Protein AF-A0A401RH09-F1 (afdb_monomer_lite)

Organism: Chiloscyllium punctatum (NCBI:txid137246)

Secondary structure (DSSP, 8-state):
-TT--HHHHHTT----THHHHHHHHHHHHHHHHHHH-TTTGGGTTHHHHHHHGGGGG--TT-GGGHHHHHHHHHHHHHHHHHHHHHHHHHHHHHHHHHHHHHHHTTSGGGGHHHHHHHHHHHTT-----------PPTTGGG--S-TTS--HHHHHHHHHHHHHHHHHS-S-EEETTEEE-HHHHHHHHHHHHH-

pLDDT: mean 89.36, std 11.06, range [49.59, 98.5]

Foldseek 3Di:
DVPDDPVCVVVVPDDDPVVVVVVLVVLVVVLVVLLVDLVSLLVLLVSLQVLQCLVVVDDPVCVVCVVVSLVSSVVRSVVSLLVLLLVLLVLVVVLVVVVVVLVVCVDPVVCVVVVVVVVCVVVVHDDDPPPDDPDDDRPPVVPDDDPVDDDPNNVSVSSSVSSVSSLVVDQWGCNPPDIDGSVVSNVVSNVVVPD

Sequence (195 aa):
MTSLNIKQVENGEEFNFKGFRLDWFRLQKMFSQSIEEPTQLPYLIAFPMVCCHFSNCIHDMCPEEYNVLQKRSLGLCNNFLDEIAKQASSCMINLCYEQHNLSEKLLPKHTAQTISKVVNKKRKKPVSKKAEPNREKPGIESQRKDRAVDTSMDKHHLTLTEYCMAINYVRELVVFEHTVLPTEYLTSQLEVRLT

Radius of gyration: 27.99 Å; chains: 1; bounding box: 55×28×94 Å

Structure (mmCIF, N/CA/C/O backbone):
data_AF-A0A401RH09-F1
#
_entry.id   AF-A0A401RH09-F1
#
loop_
_atom_site.group_PDB
_atom_site.id
_atom_site.type_symbol
_atom_site.label_atom_id
_atom_site.label_alt_id
_atom_site.label_comp_id
_atom_site.label_asym_id
_atom_site.label_entity_id
_atom_site.label_seq_id
_atom_site.pdbx_PDB_ins_code
_atom_site.Cartn_x
_atom_site.Cartn_y
_atom_site.Cartn_z
_atom_site.occupancy
_atom_site.B_iso_or_equiv
_atom_site.auth_seq_id
_atom_site.auth_comp_id
_atom_site.auth_asym_id
_atom_site.auth_atom_id
_atom_site.pdbx_PDB_model_num
ATOM 1 N N . MET A 1 1 ? 11.120 6.420 -30.388 1.00 57.75 1 MET A N 1
ATOM 2 C CA . MET A 1 1 ? 11.908 5.218 -30.730 1.00 57.75 1 MET A CA 1
ATOM 3 C C . MET A 1 1 ? 11.706 4.817 -32.187 1.00 57.75 1 MET A C 1
ATOM 5 O O . MET A 1 1 ? 12.692 4.750 -32.897 1.00 57.75 1 MET A O 1
ATOM 9 N N . THR A 1 2 ? 10.467 4.680 -32.682 1.00 61.31 2 THR A N 1
ATOM 10 C CA . THR A 1 2 ? 10.151 4.357 -34.099 1.00 61.31 2 THR A CA 1
ATOM 11 C C . THR A 1 2 ? 10.670 5.349 -35.152 1.00 61.31 2 THR A C 1
ATOM 13 O O . THR A 1 2 ? 10.610 5.062 -36.341 1.00 61.31 2 THR A O 1
ATOM 16 N N . SER A 1 3 ? 11.163 6.515 -34.736 1.00 70.69 3 SER A N 1
ATOM 17 C CA . SER A 1 3 ? 11.737 7.546 -35.602 1.00 70.69 3 SER A CA 1
ATOM 18 C C . SER A 1 3 ? 13.263 7.470 -35.746 1.00 70.69 3 SER A C 1
ATOM 20 O O . SER A 1 3 ? 13.812 8.244 -36.524 1.00 70.69 3 SER A O 1
ATOM 22 N N . LEU A 1 4 ? 13.947 6.600 -34.990 1.00 75.69 4 LEU A N 1
ATOM 23 C CA . LEU A 1 4 ? 15.405 6.443 -35.050 1.00 75.69 4 LEU A CA 1
ATOM 24 C C . LEU A 1 4 ? 15.800 5.507 -36.196 1.00 75.69 4 LEU A C 1
ATOM 26 O O . LEU A 1 4 ? 15.138 4.496 -36.423 1.00 75.69 4 LEU A O 1
ATOM 30 N N . ASN A 1 5 ? 16.877 5.823 -36.916 1.00 78.62 5 ASN A N 1
ATOM 31 C CA . ASN A 1 5 ? 17.393 4.966 -37.987 1.00 78.62 5 ASN A CA 1
ATOM 32 C C . ASN A 1 5 ? 18.928 5.010 -38.116 1.00 78.62 5 ASN A C 1
ATOM 34 O O . ASN A 1 5 ? 19.576 5.946 -37.654 1.00 78.62 5 ASN A O 1
ATOM 38 N N . ILE A 1 6 ? 19.496 3.999 -38.791 1.00 79.25 6 ILE A N 1
ATOM 39 C CA . ILE A 1 6 ? 20.949 3.811 -38.990 1.00 79.25 6 ILE A CA 1
ATOM 40 C C . ILE A 1 6 ? 21.639 5.035 -39.598 1.00 79.25 6 ILE A C 1
ATOM 42 O O . ILE A 1 6 ? 22.738 5.382 -39.172 1.00 79.25 6 ILE A O 1
ATOM 46 N N . LYS A 1 7 ? 20.987 5.737 -40.532 1.00 83.94 7 LYS A N 1
ATOM 47 C CA . LYS A 1 7 ? 21.611 6.872 -41.225 1.00 83.94 7 LYS A CA 1
ATOM 48 C C . LYS A 1 7 ? 21.958 8.009 -40.269 1.00 83.94 7 LYS A C 1
ATOM 50 O O . LYS A 1 7 ? 22.926 8.716 -40.496 1.00 83.94 7 LYS A O 1
ATOM 55 N N . GLN A 1 8 ? 21.196 8.177 -39.191 1.00 81.81 8 GLN A N 1
ATOM 56 C CA . GLN A 1 8 ? 21.465 9.206 -38.183 1.00 81.81 8 GLN A CA 1
ATOM 57 C C . GLN A 1 8 ? 22.757 8.915 -37.410 1.00 81.81 8 GLN A C 1
ATOM 59 O O . GLN A 1 8 ? 23.519 9.830 -37.111 1.00 81.81 8 GLN A O 1
ATOM 64 N N . VAL A 1 9 ? 23.035 7.633 -37.147 1.00 76.12 9 VAL A N 1
ATOM 65 C CA . VAL A 1 9 ? 24.289 7.188 -36.522 1.00 76.12 9 VAL A CA 1
ATOM 66 C C . VAL A 1 9 ? 25.457 7.386 -37.486 1.00 76.12 9 VAL A C 1
ATOM 68 O O . VAL A 1 9 ? 26.480 7.948 -37.105 1.00 76.12 9 VAL A O 1
ATOM 71 N N . GLU A 1 10 ? 25.289 6.985 -38.748 1.00 81.25 10 GLU A N 1
ATOM 72 C CA . GLU A 1 10 ? 26.302 7.158 -39.801 1.00 81.25 10 GLU A CA 1
ATOM 73 C C . GLU A 1 10 ? 26.635 8.637 -40.055 1.00 81.25 10 GLU A C 1
ATOM 75 O O . GLU A 1 10 ? 27.787 8.980 -40.316 1.00 81.25 10 GLU A O 1
ATOM 80 N N . ASN A 1 11 ? 25.645 9.521 -39.915 1.00 88.25 11 ASN A N 1
ATOM 81 C CA . ASN A 1 11 ? 25.802 10.969 -40.036 1.00 88.25 11 ASN A CA 1
ATOM 82 C C . ASN A 1 11 ? 26.417 11.631 -38.789 1.00 88.25 11 ASN A C 1
ATOM 84 O O . ASN A 1 11 ? 26.643 12.841 -38.799 1.00 88.25 11 ASN A O 1
ATOM 88 N N . GLY A 1 12 ? 26.677 10.874 -37.718 1.00 80.75 12 GLY A N 1
ATOM 89 C CA . GLY A 1 12 ? 27.214 11.405 -36.466 1.00 80.75 12 GLY A CA 1
ATOM 90 C C . GLY A 1 12 ? 26.250 12.336 -35.726 1.00 80.75 12 GLY A C 1
ATOM 91 O O . GLY A 1 12 ? 26.701 13.254 -35.041 1.00 80.75 12 GLY A O 1
ATOM 92 N N . GLU A 1 13 ? 24.934 12.144 -35.875 1.00 85.19 13 GLU A N 1
ATOM 93 C CA . GLU A 1 13 ? 23.937 12.942 -35.156 1.00 85.19 13 GLU A CA 1
ATOM 94 C C . GLU A 1 13 ? 24.038 12.704 -33.641 1.00 85.19 13 GLU A C 1
ATOM 96 O O . GLU A 1 13 ? 24.098 11.571 -33.161 1.00 85.19 13 GLU A O 1
ATOM 101 N N . GLU A 1 14 ? 24.037 13.787 -32.860 1.00 75.94 14 GLU A N 1
ATOM 102 C CA . GLU A 1 14 ? 24.071 13.699 -31.402 1.00 75.94 14 GLU A CA 1
ATOM 103 C C . GLU A 1 14 ? 22.658 13.420 -30.862 1.00 75.94 14 GLU A C 1
ATOM 105 O O . GLU A 1 14 ? 21.773 14.280 -30.876 1.00 75.94 14 GLU A O 1
ATOM 110 N N . PHE A 1 15 ? 22.422 12.201 -30.373 1.00 74.56 15 PHE A N 1
ATOM 111 C CA . PHE A 1 15 ? 21.122 11.824 -29.824 1.00 74.56 15 PHE A CA 1
ATOM 112 C C . PHE A 1 15 ? 20.921 12.384 -28.410 1.00 74.56 15 PHE A C 1
ATOM 114 O O . PHE A 1 15 ? 21.695 12.118 -27.489 1.00 74.56 15 PHE A O 1
ATOM 121 N N . ASN A 1 16 ? 19.828 13.123 -28.200 1.00 68.25 16 ASN A N 1
ATOM 122 C CA . ASN A 1 16 ? 19.496 13.696 -26.897 1.00 68.25 16 ASN A CA 1
ATOM 123 C C . ASN A 1 16 ? 18.267 13.027 -26.265 1.00 68.25 16 ASN A C 1
ATOM 125 O O . ASN A 1 16 ? 17.128 13.450 -26.456 1.00 68.25 16 ASN A O 1
ATOM 129 N N . PHE A 1 17 ? 18.515 12.036 -25.411 1.00 69.31 17 PHE A N 1
ATOM 130 C CA . PHE A 1 17 ? 17.480 11.330 -24.648 1.00 69.31 17 PHE A CA 1
ATOM 131 C C . PHE A 1 17 ? 17.198 11.941 -23.263 1.00 69.31 17 PHE A C 1
ATOM 133 O O . PHE A 1 17 ? 16.586 11.305 -22.403 1.00 69.31 17 PHE A O 1
ATOM 140 N N . LYS A 1 18 ? 17.611 13.192 -22.996 1.00 66.19 18 LYS A N 1
ATOM 141 C CA . LYS A 1 18 ? 17.310 13.863 -21.713 1.00 66.19 18 LYS A CA 1
ATOM 142 C C . LYS A 1 18 ? 15.802 14.004 -21.467 1.00 66.19 18 LYS A C 1
ATOM 144 O O . LYS A 1 18 ? 15.392 13.991 -20.309 1.00 66.19 18 LYS A O 1
ATOM 149 N N . GLY A 1 19 ? 14.992 14.088 -22.529 1.00 63.59 19 GLY A N 1
ATOM 150 C CA . GLY A 1 19 ? 13.526 14.100 -22.444 1.00 63.59 19 GLY A CA 1
ATOM 151 C C . GLY A 1 19 ? 12.970 12.857 -21.749 1.00 63.59 19 GLY A C 1
ATOM 152 O O . GLY A 1 19 ? 12.181 12.993 -20.820 1.00 63.59 19 GLY A O 1
ATOM 153 N N . PHE A 1 20 ? 13.506 11.678 -22.085 1.00 64.69 20 PHE A N 1
ATOM 154 C CA . PHE A 1 20 ? 13.183 10.423 -21.405 1.00 64.69 20 PHE A CA 1
ATOM 155 C C . PHE A 1 20 ? 13.453 10.551 -19.902 1.00 64.69 20 PHE A C 1
ATOM 157 O O . PHE A 1 20 ? 12.556 10.368 -19.099 1.0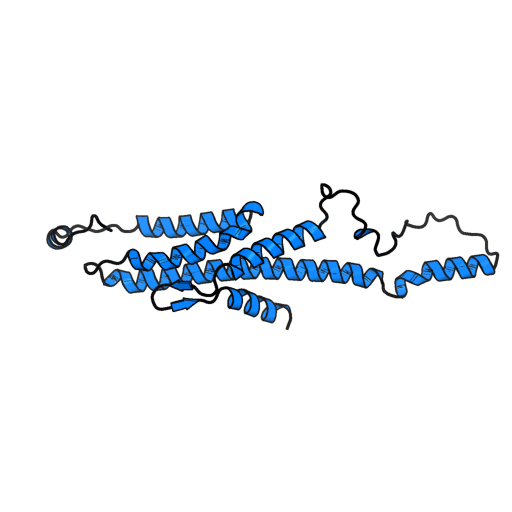0 64.69 20 PHE A O 1
ATOM 164 N N . ARG A 1 21 ? 14.627 11.031 -19.473 1.00 65.00 21 ARG A N 1
ATOM 165 C CA . ARG A 1 21 ? 14.913 11.214 -18.030 1.00 65.00 21 ARG A CA 1
ATOM 166 C C . ARG A 1 21 ? 13.895 12.111 -17.310 1.00 65.00 21 ARG A C 1
ATOM 168 O O . ARG A 1 21 ? 13.620 11.879 -16.134 1.00 65.00 21 ARG A O 1
ATOM 175 N N . LEU A 1 22 ? 13.340 13.113 -17.994 1.00 75.69 22 LEU A N 1
ATOM 176 C CA . LEU A 1 22 ? 12.315 13.998 -17.440 1.00 75.69 22 LEU A CA 1
ATOM 177 C C . LEU A 1 22 ? 10.982 13.267 -17.216 1.00 75.69 22 LEU A C 1
ATOM 179 O O . LEU A 1 22 ? 10.294 13.541 -16.233 1.00 75.69 22 LEU A O 1
ATOM 183 N N . ASP A 1 23 ? 10.643 12.307 -18.073 1.00 78.88 23 ASP A N 1
ATOM 184 C CA . ASP A 1 23 ? 9.409 11.527 -17.962 1.00 78.88 23 ASP A CA 1
ATOM 185 C C . ASP A 1 23 ? 9.412 10.601 -16.737 1.00 78.88 23 ASP A C 1
ATOM 187 O O . ASP A 1 23 ? 8.37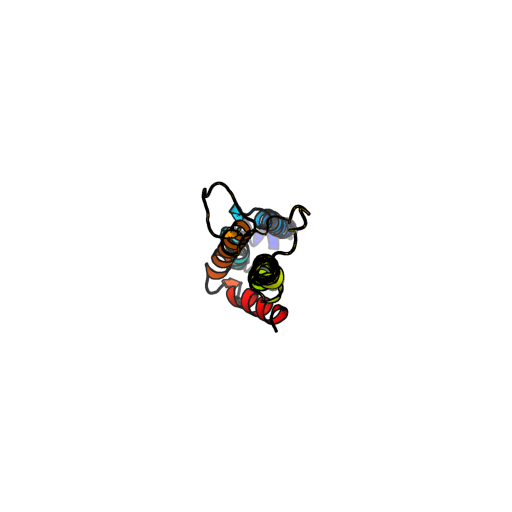3 10.405 -16.112 1.00 78.88 23 ASP A O 1
ATOM 191 N N . TRP A 1 24 ? 10.583 10.141 -16.285 1.00 85.06 24 TRP A N 1
ATOM 192 C CA . TRP A 1 24 ? 10.705 9.354 -15.054 1.00 85.06 24 TRP A CA 1
ATOM 193 C C . TRP A 1 24 ? 10.370 10.212 -13.838 1.00 85.06 24 TRP A C 1
ATOM 195 O O . TRP A 1 24 ? 9.639 9.780 -12.951 1.00 85.06 24 TRP A O 1
ATOM 205 N N . PHE A 1 25 ? 10.880 11.446 -13.805 1.00 86.88 25 PHE A N 1
ATOM 206 C CA . PHE A 1 25 ? 10.546 12.395 -12.745 1.00 86.88 25 PHE A CA 1
ATOM 207 C C . PHE A 1 25 ? 9.064 12.770 -12.769 1.00 86.88 25 PHE A C 1
ATOM 209 O O . PHE A 1 25 ? 8.451 12.897 -11.710 1.00 86.88 25 PHE A O 1
ATOM 216 N N . ARG A 1 26 ? 8.469 12.914 -13.959 1.00 90.31 26 ARG A N 1
ATOM 217 C CA . ARG A 1 26 ? 7.026 13.144 -14.106 1.00 90.31 26 ARG A CA 1
ATOM 218 C C . ARG A 1 26 ? 6.217 11.969 -13.567 1.00 90.31 26 ARG A C 1
ATOM 220 O O . ARG A 1 26 ? 5.293 12.209 -12.799 1.00 90.31 26 ARG A O 1
ATOM 227 N N . LEU A 1 27 ? 6.597 10.733 -13.892 1.00 92.69 27 LEU A N 1
ATOM 228 C CA . LEU A 1 27 ? 5.934 9.529 -13.388 1.00 92.69 27 LEU A CA 1
ATOM 229 C C . LEU A 1 27 ? 5.994 9.457 -11.857 1.00 92.69 27 LEU A C 1
ATOM 231 O O . LEU A 1 27 ? 4.973 9.242 -11.213 1.00 92.69 27 LEU A O 1
ATOM 235 N N . GLN A 1 28 ? 7.168 9.716 -11.271 1.00 94.25 28 GLN A N 1
ATOM 236 C CA . GLN A 1 28 ? 7.326 9.783 -9.815 1.00 94.25 28 GLN A CA 1
ATOM 237 C C . GLN A 1 28 ? 6.453 10.874 -9.191 1.00 94.25 28 GLN A C 1
ATOM 239 O O . GLN A 1 28 ? 5.793 10.630 -8.188 1.00 94.25 28 GLN A O 1
ATOM 244 N N . LYS A 1 29 ? 6.405 12.062 -9.801 1.00 95.00 29 LYS A N 1
ATOM 245 C CA . LYS A 1 29 ? 5.565 13.164 -9.323 1.00 95.00 29 LYS A CA 1
ATOM 246 C C . LYS A 1 29 ? 4.075 12.821 -9.390 1.00 95.00 29 LYS A C 1
ATOM 248 O O . LYS A 1 29 ? 3.352 13.131 -8.451 1.00 95.00 29 LYS A O 1
ATOM 253 N N . MET A 1 30 ? 3.625 12.196 -10.477 1.00 96.44 30 MET A N 1
ATOM 254 C CA . MET A 1 30 ? 2.238 11.749 -10.617 1.00 96.44 30 MET A CA 1
ATOM 255 C C . MET A 1 30 ? 1.888 10.719 -9.543 1.00 96.44 30 MET A C 1
ATOM 257 O O . MET A 1 30 ? 0.852 10.853 -8.908 1.00 96.44 30 MET A O 1
ATOM 261 N N . PHE A 1 31 ? 2.781 9.765 -9.271 1.00 97.94 31 PHE A N 1
ATOM 262 C CA . PHE A 1 31 ? 2.601 8.809 -8.181 1.00 97.94 31 PHE A CA 1
ATOM 263 C C . PHE A 1 31 ? 2.469 9.508 -6.822 1.00 97.94 31 PHE A C 1
ATOM 265 O O . PHE A 1 31 ? 1.528 9.231 -6.084 1.00 97.94 31 PHE A O 1
ATOM 272 N N . SER A 1 32 ? 3.363 10.457 -6.514 1.00 96.56 32 SER A N 1
ATOM 273 C CA . SER A 1 32 ? 3.302 11.227 -5.264 1.00 96.56 32 SER A CA 1
ATOM 274 C C . SER A 1 32 ? 1.994 12.005 -5.105 1.00 96.56 32 SER A C 1
ATOM 276 O O . SER A 1 32 ? 1.510 12.143 -3.994 1.00 96.56 32 SER A O 1
ATOM 278 N N . GLN A 1 33 ? 1.398 12.488 -6.196 1.00 96.12 33 GLN A N 1
ATOM 279 C CA . GLN A 1 33 ? 0.088 13.142 -6.146 1.00 96.12 33 GLN A CA 1
ATOM 280 C C . GLN A 1 33 ? -1.051 12.128 -5.980 1.00 96.12 33 GLN A C 1
ATOM 282 O O . GLN A 1 33 ? -1.990 12.372 -5.231 1.00 96.12 33 GLN A O 1
ATOM 287 N N . SER A 1 34 ? -0.973 10.982 -6.661 1.00 97.12 34 SER A N 1
ATOM 288 C CA . SER A 1 34 ? -1.993 9.935 -6.582 1.00 97.12 34 SER A CA 1
ATOM 289 C C . SER A 1 34 ? -2.056 9.271 -5.209 1.00 97.12 34 SER A C 1
ATOM 291 O O . SER A 1 34 ? -3.141 8.922 -4.765 1.00 97.12 34 SER A O 1
ATOM 293 N N . ILE A 1 35 ? -0.927 9.096 -4.518 1.00 96.19 35 ILE A N 1
ATOM 294 C CA . ILE A 1 35 ? -0.916 8.442 -3.200 1.00 96.19 35 ILE A CA 1
ATOM 295 C C . ILE A 1 35 ? -1.506 9.321 -2.084 1.00 96.19 35 ILE A C 1
ATOM 297 O O . ILE A 1 35 ? -1.928 8.811 -1.050 1.00 96.19 35 ILE A O 1
ATOM 301 N N . GLU A 1 36 ? -1.577 10.636 -2.295 1.00 93.06 36 GLU A N 1
ATOM 302 C CA . GLU A 1 36 ? -2.218 11.579 -1.370 1.00 93.06 36 GLU A CA 1
ATOM 303 C C . GLU A 1 36 ? -3.749 11.623 -1.532 1.00 93.06 36 GLU A C 1
ATOM 305 O O . GLU A 1 36 ? -4.450 12.090 -0.634 1.00 93.06 36 GLU A O 1
ATOM 310 N N . GLU A 1 37 ? -4.281 11.123 -2.651 1.00 93.75 37 GLU A N 1
ATOM 311 C CA . GLU A 1 37 ? -5.695 11.218 -3.012 1.00 93.75 37 GLU A CA 1
ATOM 312 C C . GLU A 1 37 ? -6.412 9.862 -2.820 1.00 93.75 37 GLU A C 1
ATOM 314 O O . GLU A 1 37 ? -6.172 8.926 -3.589 1.00 93.75 37 GLU A O 1
ATOM 319 N N . PRO A 1 38 ? -7.347 9.732 -1.851 1.00 90.31 38 PRO A N 1
ATOM 320 C CA . PRO A 1 38 ? -8.026 8.469 -1.542 1.00 90.31 38 PRO A CA 1
ATOM 321 C C . PRO A 1 38 ? -8.690 7.793 -2.747 1.00 90.31 38 PRO A C 1
ATOM 323 O O . PRO A 1 38 ? -8.666 6.572 -2.868 1.00 90.31 38 PRO A O 1
ATOM 326 N N . THR A 1 39 ? -9.252 8.581 -3.667 1.00 92.00 39 THR A N 1
ATOM 327 C CA . THR A 1 39 ? -9.930 8.060 -4.866 1.00 92.00 39 THR A CA 1
ATOM 328 C C . THR A 1 39 ? -8.976 7.456 -5.900 1.00 92.0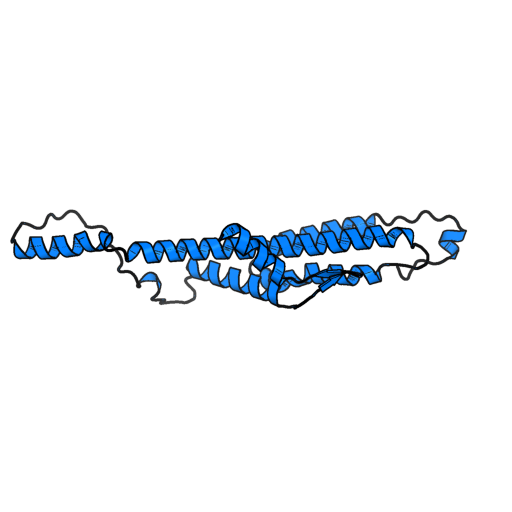0 39 THR A C 1
ATOM 330 O O . THR A 1 39 ? -9.417 6.726 -6.788 1.00 92.00 39 THR A O 1
ATOM 333 N N . GLN A 1 40 ? -7.677 7.752 -5.803 1.00 96.38 40 GLN A N 1
ATOM 334 C CA . GLN A 1 40 ? -6.645 7.265 -6.719 1.00 96.38 40 GLN A CA 1
ATOM 335 C C . GLN A 1 40 ? -5.900 6.035 -6.187 1.00 96.38 40 GLN A C 1
ATOM 337 O O . GLN A 1 40 ? -5.273 5.322 -6.971 1.00 96.38 40 GLN A O 1
ATOM 342 N N . LEU A 1 41 ? -5.999 5.753 -4.883 1.00 97.44 41 LEU A N 1
ATOM 343 C CA . LEU A 1 41 ? -5.318 4.640 -4.219 1.00 97.44 41 LEU A CA 1
ATOM 344 C C . LEU A 1 41 ? -5.473 3.271 -4.907 1.00 97.44 41 LEU A C 1
ATOM 346 O O . LEU A 1 41 ? -4.443 2.619 -5.103 1.00 97.44 41 LEU A O 1
ATOM 350 N N . PRO A 1 42 ? -6.671 2.827 -5.348 1.00 96.38 42 PRO A N 1
ATOM 351 C CA . PRO A 1 42 ? -6.793 1.513 -5.988 1.00 96.38 42 PRO A CA 1
ATOM 352 C C . PRO A 1 42 ? -6.046 1.414 -7.328 1.00 96.38 42 PRO A C 1
ATOM 354 O O . PRO A 1 42 ? -5.738 0.314 -7.785 1.00 96.38 42 PRO A O 1
ATOM 357 N N . TYR A 1 43 ? -5.706 2.546 -7.953 1.00 97.38 43 TYR A N 1
ATOM 358 C CA . TYR A 1 43 ? -5.013 2.598 -9.242 1.00 97.38 43 TYR A CA 1
ATOM 359 C C . TYR A 1 43 ? -3.491 2.721 -9.115 1.00 97.38 43 TYR A C 1
ATOM 361 O O . TYR A 1 43 ? -2.794 2.721 -10.131 1.00 97.38 43 TYR A O 1
ATOM 369 N N . LEU A 1 44 ? -2.939 2.789 -7.898 1.00 98.25 44 LEU A N 1
ATOM 370 C CA . LEU A 1 44 ? -1.497 2.981 -7.690 1.00 98.25 44 LEU A CA 1
ATOM 371 C C . LEU A 1 44 ? -0.635 1.871 -8.304 1.00 98.25 44 LEU A C 1
ATOM 373 O O . LEU A 1 44 ? 0.509 2.119 -8.682 1.00 98.25 44 LEU A O 1
ATOM 377 N N . ILE A 1 45 ? -1.184 0.667 -8.475 1.00 98.12 45 ILE A N 1
ATOM 378 C CA . ILE A 1 45 ? -0.487 -0.450 -9.125 1.00 98.12 45 ILE A CA 1
ATOM 379 C C . ILE A 1 45 ? -0.139 -0.178 -10.596 1.00 98.12 45 ILE A C 1
ATOM 381 O O . ILE A 1 45 ? 0.808 -0.760 -11.127 1.00 98.12 45 ILE A O 1
ATOM 385 N N . ALA A 1 46 ? -0.835 0.761 -11.245 1.00 98.12 46 ALA A N 1
ATOM 386 C CA . ALA A 1 46 ? -0.541 1.160 -12.615 1.00 98.12 46 ALA A CA 1
ATOM 387 C C . ALA A 1 46 ? 0.884 1.727 -12.762 1.00 98.12 46 ALA A C 1
ATOM 389 O O . ALA A 1 46 ? 1.517 1.530 -13.798 1.00 98.12 46 ALA A O 1
ATOM 390 N N . PHE A 1 47 ? 1.433 2.380 -11.731 1.00 98.12 47 PHE A N 1
ATOM 391 C CA . PHE A 1 47 ? 2.778 2.966 -11.781 1.00 98.12 47 PHE A CA 1
ATOM 392 C C . PHE A 1 47 ? 3.892 1.896 -11.864 1.00 98.12 47 PHE A C 1
ATOM 394 O O . PHE A 1 47 ? 4.715 1.971 -12.784 1.00 98.12 47 PHE A O 1
ATOM 401 N N . PRO A 1 48 ? 3.917 0.860 -10.995 1.00 98.00 48 PRO A N 1
ATOM 402 C CA . PRO A 1 48 ? 4.754 -0.326 -11.189 1.00 98.00 48 PRO A CA 1
ATOM 403 C C . PRO A 1 48 ? 4.533 -1.033 -12.536 1.00 98.00 48 PRO A C 1
ATOM 405 O O . PRO A 1 48 ? 5.501 -1.433 -13.183 1.00 98.00 48 PRO A O 1
ATOM 408 N N . MET A 1 49 ? 3.285 -1.146 -13.007 1.00 97.69 49 MET A N 1
ATOM 409 C CA . MET A 1 49 ? 2.988 -1.780 -14.301 1.00 97.69 49 MET A CA 1
ATOM 410 C C . MET A 1 49 ? 3.611 -1.022 -15.479 1.00 97.69 49 MET A C 1
ATOM 412 O O . MET A 1 49 ? 4.169 -1.643 -16.380 1.00 97.69 49 MET A O 1
ATOM 416 N N . VAL A 1 50 ? 3.609 0.315 -15.453 1.00 96.12 50 VAL A N 1
ATOM 417 C CA . VAL A 1 50 ? 4.264 1.134 -16.488 1.00 96.12 50 VAL A CA 1
ATOM 418 C C . VAL A 1 50 ? 5.761 0.822 -16.594 1.00 96.12 50 VAL A C 1
ATOM 420 O O . VAL A 1 50 ? 6.299 0.795 -17.701 1.00 96.12 50 VAL A O 1
ATOM 423 N N . CYS A 1 51 ? 6.428 0.498 -15.482 1.00 96.12 51 CYS A N 1
ATOM 424 C CA . CYS A 1 51 ? 7.845 0.123 -15.490 1.00 96.12 51 CYS A CA 1
ATOM 425 C C . CYS A 1 51 ? 8.113 -1.177 -16.271 1.00 96.12 51 CYS A C 1
ATOM 427 O O . CYS A 1 51 ? 9.208 -1.341 -16.808 1.00 96.12 51 CYS A O 1
ATOM 429 N N . CYS A 1 52 ? 7.123 -2.069 -16.402 1.00 96.12 52 CYS A N 1
ATOM 430 C CA . CYS A 1 52 ? 7.232 -3.293 -17.205 1.00 96.12 52 CYS A CA 1
ATOM 431 C C . CYS A 1 52 ? 7.315 -2.997 -18.711 1.00 96.12 52 CYS A C 1
ATOM 433 O O . CYS A 1 52 ? 7.854 -3.792 -19.472 1.00 96.12 52 CYS A O 1
ATOM 435 N N . HIS A 1 53 ? 6.819 -1.838 -19.155 1.00 94.19 53 HIS A N 1
ATOM 436 C CA . HIS A 1 53 ? 6.820 -1.455 -20.567 1.00 94.19 53 HIS A CA 1
ATOM 437 C C . HIS A 1 53 ? 8.112 -0.768 -21.023 1.00 94.19 53 HIS A C 1
ATOM 439 O O . HIS A 1 53 ? 8.292 -0.550 -22.221 1.00 94.19 53 HIS A O 1
ATOM 445 N N . PHE A 1 54 ? 9.024 -0.423 -20.111 1.00 91.56 54 PHE A N 1
ATOM 446 C CA . PHE A 1 54 ? 10.254 0.293 -20.473 1.00 91.56 54 PHE A CA 1
ATOM 447 C C . PHE A 1 54 ? 11.235 -0.576 -21.271 1.00 91.56 54 PHE A C 1
ATOM 449 O O . PHE A 1 54 ? 12.065 -0.035 -21.998 1.00 91.56 54 PHE A O 1
ATOM 456 N N . SER A 1 55 ? 11.091 -1.903 -21.229 1.00 90.00 55 SER A N 1
ATOM 457 C CA . SER A 1 55 ? 11.805 -2.823 -22.122 1.00 90.00 55 SER A CA 1
ATOM 458 C C . SER A 1 55 ? 11.452 -2.610 -23.595 1.00 90.00 55 SER A C 1
ATOM 460 O O . SER A 1 55 ? 12.299 -2.810 -24.452 1.00 90.00 55 SER A O 1
ATOM 462 N N . ASN A 1 56 ? 10.255 -2.105 -23.909 1.00 89.12 56 ASN A N 1
ATOM 463 C CA . ASN A 1 56 ? 9.849 -1.799 -25.288 1.00 89.12 56 ASN A CA 1
ATOM 464 C C . ASN A 1 56 ? 10.513 -0.527 -25.840 1.00 89.12 56 ASN A C 1
ATOM 466 O O . ASN A 1 56 ? 10.305 -0.163 -26.996 1.00 89.12 56 ASN A O 1
ATOM 470 N N . CYS A 1 57 ? 11.263 0.187 -25.001 1.00 84.88 57 CYS A N 1
ATOM 471 C CA . CYS A 1 57 ? 11.965 1.410 -25.359 1.00 84.88 57 CYS A CA 1
ATOM 472 C C . CYS A 1 57 ? 13.450 1.166 -25.651 1.00 84.88 57 CYS A C 1
ATOM 474 O O . CYS A 1 57 ? 14.201 2.131 -25.633 1.00 84.88 57 CYS A O 1
ATOM 476 N N . ILE A 1 58 ? 13.867 -0.077 -25.903 1.00 84.88 58 ILE A N 1
ATOM 477 C CA . ILE A 1 58 ? 15.226 -0.408 -26.351 1.00 84.88 58 ILE A CA 1
ATOM 478 C C . ILE A 1 58 ? 15.289 -0.480 -27.880 1.00 84.88 58 ILE A C 1
ATOM 480 O O . ILE A 1 58 ? 14.291 -0.793 -28.535 1.00 84.88 58 ILE A O 1
ATOM 484 N N . HIS A 1 59 ? 16.461 -0.211 -28.453 1.00 84.88 59 HIS A N 1
ATOM 485 C CA . HIS A 1 59 ? 16.725 -0.426 -29.877 1.00 84.88 59 HIS A CA 1
ATOM 486 C C . HIS A 1 59 ? 18.076 -1.108 -30.099 1.00 84.88 59 HIS A C 1
ATOM 488 O O . HIS A 1 59 ? 19.064 -0.746 -29.465 1.00 84.88 59 HIS A O 1
ATOM 494 N N . ASP A 1 60 ? 18.156 -2.010 -31.081 1.00 84.75 60 ASP A N 1
ATOM 495 C CA . ASP A 1 60 ? 19.386 -2.752 -31.417 1.00 84.75 60 ASP A CA 1
ATOM 496 C C . ASP A 1 60 ? 20.566 -1.842 -31.810 1.00 84.75 60 ASP A C 1
ATOM 498 O O . ASP A 1 60 ? 21.726 -2.230 -31.716 1.00 84.75 60 ASP A O 1
ATOM 502 N N . MET A 1 61 ? 20.269 -0.609 -32.228 1.00 83.69 61 MET A N 1
ATOM 503 C CA . MET A 1 61 ? 21.265 0.416 -32.588 1.00 83.69 61 MET A CA 1
ATOM 504 C C . MET A 1 61 ? 21.837 1.184 -31.393 1.00 83.69 61 MET A C 1
ATOM 506 O O . MET A 1 61 ? 22.761 1.971 -31.577 1.00 83.69 61 MET A O 1
ATOM 510 N N . CYS A 1 62 ? 21.268 1.017 -30.200 1.00 82.19 62 CYS A N 1
ATOM 511 C CA . CYS A 1 62 ? 21.698 1.709 -28.985 1.00 82.19 62 CYS A CA 1
ATOM 512 C C . CYS A 1 62 ? 21.811 0.727 -27.804 1.00 82.19 62 CYS A C 1
ATOM 514 O O . CYS A 1 62 ? 21.199 0.948 -26.760 1.00 82.19 62 CYS A O 1
ATOM 516 N N . PRO A 1 63 ? 22.572 -0.378 -27.926 1.00 86.56 63 PRO A N 1
ATOM 517 C CA . PRO A 1 63 ? 22.652 -1.404 -26.883 1.00 86.56 63 PRO A CA 1
ATOM 518 C C . PRO A 1 63 ? 23.199 -0.877 -25.544 1.00 86.56 63 PRO A C 1
ATOM 520 O O . PRO A 1 63 ? 22.951 -1.462 -24.488 1.00 86.56 63 PRO A O 1
ATOM 523 N N . GLU A 1 64 ? 23.916 0.248 -25.556 1.00 86.31 64 GLU A N 1
ATOM 524 C CA . GLU A 1 64 ? 24.488 0.892 -24.374 1.00 86.31 64 GLU A CA 1
ATOM 525 C C . GLU A 1 64 ? 23.414 1.373 -23.382 1.00 86.31 64 GLU A C 1
ATOM 527 O O . GLU A 1 64 ? 23.690 1.514 -22.186 1.00 86.31 64 GLU A O 1
ATOM 532 N N . GLU A 1 65 ? 22.181 1.609 -23.843 1.00 85.56 65 GLU A N 1
ATOM 533 C CA . GLU A 1 65 ? 21.091 2.117 -23.005 1.00 85.56 65 GLU A CA 1
ATOM 534 C C . GLU A 1 65 ? 20.421 1.032 -22.149 1.00 85.56 65 GLU A C 1
ATOM 536 O O . GLU A 1 65 ? 19.834 1.349 -21.108 1.00 85.56 65 GLU A O 1
ATOM 541 N N . TYR A 1 66 ? 20.555 -0.242 -22.538 1.00 89.44 66 TYR A N 1
ATOM 542 C CA . TYR A 1 66 ? 19.837 -1.369 -21.937 1.00 89.44 66 TYR A CA 1
ATOM 543 C C . TYR A 1 66 ? 20.024 -1.432 -20.417 1.00 89.44 66 TYR A C 1
ATOM 545 O O . TYR A 1 66 ? 19.058 -1.384 -19.654 1.00 89.44 66 TYR A O 1
ATOM 553 N N . ASN A 1 67 ? 21.280 -1.458 -19.959 1.00 90.12 67 ASN A N 1
ATOM 554 C CA . ASN A 1 67 ? 21.607 -1.576 -18.534 1.00 90.12 67 ASN A CA 1
ATOM 555 C C . ASN A 1 67 ? 21.083 -0.384 -17.718 1.00 90.12 67 ASN A C 1
ATOM 557 O O . ASN A 1 67 ? 20.677 -0.529 -16.562 1.00 90.12 67 ASN A O 1
ATOM 561 N N . VAL A 1 68 ? 21.085 0.810 -18.319 1.00 89.56 68 VAL A N 1
ATOM 562 C CA . VAL A 1 68 ? 20.606 2.034 -17.671 1.00 89.56 68 VAL A CA 1
ATOM 563 C C . VAL A 1 68 ? 19.086 1.991 -17.527 1.00 89.56 68 VAL A C 1
ATOM 565 O O . VAL A 1 68 ? 18.572 2.264 -16.438 1.00 89.56 68 VAL A O 1
ATOM 568 N N . LEU A 1 69 ? 18.372 1.616 -18.593 1.00 89.88 69 LEU A N 1
ATOM 569 C CA . LEU A 1 69 ? 16.917 1.484 -18.583 1.00 89.88 69 LEU A CA 1
ATOM 570 C C . LEU A 1 69 ? 16.467 0.381 -17.630 1.00 89.88 69 LEU A C 1
ATOM 572 O O . LEU A 1 69 ? 15.612 0.648 -16.788 1.00 89.88 69 LEU A O 1
ATOM 576 N N . GLN A 1 70 ? 17.076 -0.804 -17.677 1.00 93.94 70 GLN A N 1
ATOM 577 C CA . GLN A 1 70 ? 16.748 -1.911 -16.780 1.00 93.94 70 GLN A CA 1
ATOM 578 C C . GLN A 1 70 ? 16.881 -1.493 -15.311 1.00 93.94 70 GLN A C 1
ATOM 580 O O . GLN A 1 70 ? 15.907 -1.542 -14.555 1.00 93.94 70 GLN A O 1
ATOM 585 N N . LYS A 1 71 ? 18.061 -0.997 -14.911 1.00 93.81 71 LYS A N 1
ATOM 586 C CA . LYS A 1 71 ? 18.330 -0.588 -13.524 1.00 93.81 71 LYS A CA 1
ATOM 587 C C . LYS A 1 71 ? 17.362 0.494 -13.053 1.00 93.81 71 LYS A C 1
ATOM 589 O O . LYS A 1 71 ? 16.899 0.466 -11.912 1.00 93.81 71 LYS A O 1
ATOM 594 N N . ARG A 1 72 ? 17.059 1.470 -13.913 1.00 92.25 72 ARG A N 1
ATOM 595 C CA . ARG A 1 72 ? 16.168 2.577 -13.560 1.00 92.25 72 ARG A CA 1
ATOM 596 C C . ARG A 1 72 ? 14.706 2.132 -13.473 1.00 92.25 72 ARG A C 1
ATOM 598 O O . ARG A 1 72 ? 14.022 2.576 -12.556 1.00 92.25 72 ARG A O 1
ATOM 605 N N . SER A 1 73 ? 14.247 1.275 -14.383 1.00 94.56 73 SER A N 1
ATOM 606 C CA . SER A 1 73 ? 12.882 0.725 -14.393 1.00 94.56 73 SER A CA 1
ATOM 607 C C . SER A 1 73 ? 12.629 -0.119 -13.153 1.00 94.56 73 SER A C 1
ATOM 609 O O . SER A 1 73 ? 11.640 0.093 -12.456 1.00 94.56 73 SER A O 1
ATOM 611 N N . LEU A 1 74 ? 13.571 -1.009 -12.826 1.00 97.00 74 LEU A N 1
ATOM 612 C CA . LEU A 1 74 ? 13.498 -1.833 -11.626 1.00 97.00 74 LEU A CA 1
ATOM 613 C C . LEU A 1 74 ? 13.518 -0.969 -10.360 1.00 97.00 74 LEU A C 1
ATOM 615 O O . LEU A 1 74 ? 12.688 -1.149 -9.476 1.00 97.00 74 LEU A O 1
ATOM 619 N N . GLY A 1 75 ? 14.413 0.021 -10.299 1.00 96.75 75 GLY A N 1
ATOM 620 C CA . GLY A 1 75 ? 14.478 0.949 -9.171 1.00 96.75 75 GLY A CA 1
ATOM 621 C C . GLY A 1 75 ? 13.184 1.742 -8.965 1.00 96.75 75 GLY A C 1
ATOM 622 O O . GLY A 1 75 ? 12.760 1.921 -7.829 1.00 96.75 75 GLY A O 1
ATOM 623 N N . LEU A 1 76 ? 12.532 2.196 -10.040 1.00 96.75 76 LEU A N 1
ATOM 624 C CA . LEU A 1 76 ? 11.226 2.852 -9.937 1.00 96.75 76 LEU A CA 1
ATOM 625 C C . LEU A 1 76 ? 10.133 1.894 -9.463 1.00 96.75 76 LEU A C 1
ATOM 627 O O . LEU A 1 76 ? 9.412 2.242 -8.533 1.00 96.75 76 LEU A O 1
ATOM 631 N N . CYS A 1 77 ? 10.035 0.709 -10.071 1.00 98.25 77 CYS A N 1
ATOM 632 C CA . CYS A 1 77 ? 9.054 -0.308 -9.696 1.00 98.25 77 CYS A CA 1
ATOM 633 C C . CYS A 1 77 ? 9.148 -0.633 -8.200 1.00 98.25 77 CYS A C 1
ATOM 635 O O . CYS A 1 77 ? 8.156 -0.529 -7.480 1.00 98.25 77 CYS A O 1
ATOM 637 N N . ASN A 1 78 ? 10.365 -0.906 -7.718 1.00 98.19 78 ASN A N 1
ATOM 638 C CA . ASN A 1 78 ? 10.618 -1.207 -6.313 1.00 98.19 78 ASN A CA 1
ATOM 639 C C . ASN A 1 78 ? 10.249 -0.029 -5.402 1.00 98.19 78 ASN A C 1
ATOM 641 O O . ASN A 1 78 ? 9.602 -0.237 -4.385 1.00 98.19 78 ASN A O 1
ATOM 645 N N . ASN A 1 79 ? 10.604 1.206 -5.773 1.00 98.06 79 ASN A N 1
ATOM 646 C CA . ASN A 1 79 ? 10.265 2.387 -4.973 1.00 98.06 79 ASN A CA 1
ATOM 647 C C . ASN A 1 79 ? 8.751 2.621 -4.884 1.00 98.06 79 ASN A C 1
ATOM 649 O O . ASN A 1 79 ? 8.257 2.992 -3.825 1.00 98.06 79 ASN A O 1
ATOM 653 N N . PHE A 1 80 ? 8.013 2.423 -5.981 1.00 98.50 80 PHE A N 1
ATOM 654 C CA . PHE A 1 80 ? 6.557 2.561 -5.971 1.00 98.50 80 PHE A CA 1
ATOM 655 C C . PHE A 1 80 ? 5.909 1.501 -5.081 1.00 98.50 80 PHE A C 1
ATOM 657 O O . PHE A 1 80 ? 5.096 1.845 -4.230 1.00 98.50 80 PHE A O 1
ATOM 664 N N . LEU A 1 81 ? 6.291 0.232 -5.239 1.00 98.50 81 LEU A N 1
ATOM 665 C CA . LEU A 1 81 ? 5.751 -0.860 -4.427 1.00 98.50 81 LEU A CA 1
ATOM 666 C C . LEU A 1 81 ? 6.087 -0.700 -2.943 1.00 98.50 81 LEU A C 1
ATOM 668 O O . LEU A 1 81 ? 5.211 -0.883 -2.101 1.00 98.50 81 LEU A O 1
ATOM 672 N N . ASP A 1 82 ? 7.320 -0.306 -2.626 1.00 98.12 82 ASP A N 1
ATOM 673 C CA . ASP A 1 82 ? 7.757 -0.053 -1.255 1.00 98.12 82 ASP A CA 1
ATOM 674 C C . ASP A 1 82 ? 6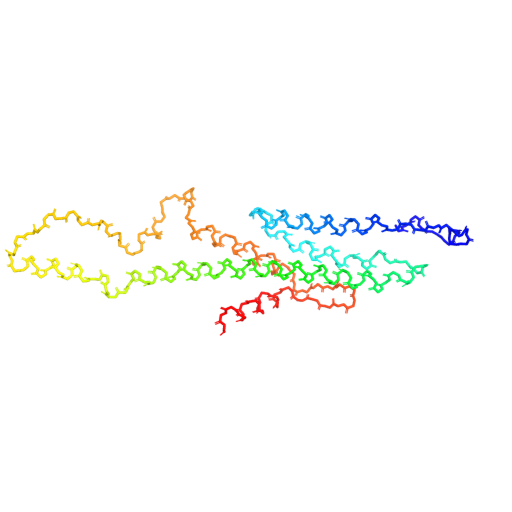.970 1.095 -0.614 1.00 98.12 82 ASP A C 1
ATOM 676 O O . ASP A 1 82 ? 6.518 0.970 0.522 1.00 98.12 82 ASP A O 1
ATOM 680 N N . GLU A 1 83 ? 6.721 2.186 -1.341 1.00 98.12 83 GLU A N 1
ATOM 681 C CA . GLU A 1 83 ? 5.930 3.298 -0.811 1.00 98.12 83 GLU A CA 1
ATOM 682 C C . GLU A 1 83 ? 4.455 2.912 -0.605 1.00 98.12 83 GLU A C 1
ATOM 684 O O . GLU A 1 83 ? 3.898 3.186 0.458 1.00 98.12 83 GLU A O 1
ATOM 689 N N . ILE A 1 84 ? 3.832 2.197 -1.554 1.00 98.25 84 ILE A N 1
ATOM 690 C CA . ILE A 1 84 ? 2.461 1.681 -1.381 1.00 98.25 84 ILE A CA 1
ATOM 691 C C . ILE A 1 84 ? 2.395 0.771 -0.143 1.00 98.25 84 ILE A C 1
ATOM 693 O O . ILE A 1 84 ? 1.508 0.925 0.700 1.00 98.25 84 ILE A O 1
ATOM 697 N N . ALA A 1 85 ? 3.356 -0.145 0.005 1.00 98.12 85 ALA A N 1
ATOM 698 C CA . ALA A 1 85 ? 3.421 -1.069 1.132 1.00 98.12 85 ALA A CA 1
ATOM 699 C C . ALA A 1 85 ? 3.637 -0.348 2.472 1.00 98.12 85 ALA A C 1
ATOM 701 O O . ALA A 1 85 ? 2.977 -0.675 3.460 1.00 98.12 85 ALA A O 1
ATOM 702 N N . LYS A 1 86 ? 4.504 0.671 2.517 1.00 97.44 86 LYS A N 1
ATOM 703 C CA . LYS A 1 86 ? 4.732 1.512 3.704 1.00 97.44 86 LYS A CA 1
ATOM 704 C C . LYS A 1 86 ? 3.475 2.253 4.141 1.00 97.44 86 LYS A C 1
ATOM 706 O O . LYS A 1 86 ? 3.179 2.291 5.342 1.00 97.44 86 LYS A O 1
ATOM 711 N N . GLN A 1 87 ? 2.729 2.830 3.200 1.00 97.06 87 GLN A N 1
ATOM 712 C CA . GLN A 1 87 ? 1.484 3.534 3.511 1.00 97.06 87 GLN A CA 1
ATOM 713 C C . GLN A 1 87 ? 0.391 2.566 3.981 1.00 97.06 87 GLN A C 1
ATOM 715 O O . GLN A 1 87 ? -0.233 2.806 5.017 1.00 97.06 87 GLN A O 1
ATOM 720 N N . ALA A 1 88 ? 0.226 1.426 3.302 1.00 97.19 88 ALA A N 1
ATOM 721 C CA . ALA A 1 88 ? -0.702 0.369 3.708 1.00 97.19 88 ALA A CA 1
ATOM 722 C C . ALA A 1 88 ? -0.394 -0.143 5.126 1.00 97.19 88 ALA A C 1
ATOM 724 O O . ALA A 1 88 ? -1.266 -0.178 5.997 1.00 97.19 88 ALA A O 1
ATOM 725 N N . SER A 1 89 ? 0.878 -0.450 5.384 1.00 97.19 89 SER A N 1
ATOM 726 C CA . SER A 1 89 ? 1.389 -0.870 6.689 1.00 97.19 89 SER A CA 1
ATOM 727 C C . SER A 1 89 ? 1.126 0.182 7.773 1.00 97.19 89 SER A C 1
ATOM 729 O O . SER A 1 89 ? 0.637 -0.135 8.856 1.00 97.19 89 SER A O 1
ATOM 731 N N . SER A 1 90 ? 1.357 1.465 7.477 1.00 95.88 90 SER A N 1
ATOM 732 C CA . SER A 1 90 ? 1.075 2.560 8.416 1.00 95.88 90 SER A CA 1
ATOM 733 C C . SER A 1 90 ? -0.410 2.692 8.737 1.00 95.88 90 SER A C 1
ATOM 735 O O . SER A 1 90 ? -0.769 2.847 9.905 1.00 95.88 90 SER A O 1
ATOM 737 N N . CYS A 1 91 ? -1.275 2.568 7.729 1.00 95.75 91 CYS A N 1
ATOM 738 C CA . CYS A 1 91 ? -2.721 2.556 7.920 1.00 95.75 91 CYS A CA 1
ATOM 739 C C . CYS A 1 91 ? -3.158 1.392 8.825 1.00 95.75 91 CYS A C 1
ATOM 741 O O . CYS A 1 91 ? -3.954 1.581 9.747 1.00 95.75 91 CYS A O 1
ATOM 743 N N . MET A 1 92 ? -2.575 0.207 8.623 1.00 96.00 92 MET A N 1
ATOM 744 C CA . MET A 1 92 ? -2.851 -0.971 9.440 1.00 96.00 92 MET A CA 1
ATOM 745 C C . MET A 1 92 ? -2.420 -0.792 10.903 1.00 96.00 92 MET A C 1
ATOM 747 O O . MET A 1 92 ? -3.180 -1.133 11.806 1.00 96.00 92 MET A O 1
ATOM 751 N N . ILE A 1 93 ? -1.248 -0.204 11.169 1.00 95.44 93 ILE A N 1
ATOM 752 C CA . ILE A 1 93 ? -0.810 0.090 12.545 1.00 95.44 93 ILE A CA 1
ATOM 753 C C . ILE A 1 93 ? -1.752 1.083 13.238 1.00 95.44 93 ILE A C 1
ATOM 755 O O . ILE A 1 93 ? -2.091 0.889 14.406 1.00 95.44 93 ILE A O 1
ATOM 759 N N . ASN A 1 94 ? -2.235 2.103 12.524 1.00 94.69 94 ASN A N 1
ATOM 760 C CA . ASN A 1 94 ? -3.220 3.039 13.072 1.00 94.69 94 ASN A CA 1
ATOM 761 C C . ASN A 1 94 ? -4.554 2.343 13.387 1.00 94.69 94 ASN A C 1
ATOM 763 O O . ASN A 1 94 ? -5.141 2.595 14.438 1.00 94.69 94 ASN A O 1
ATOM 767 N N . LEU A 1 95 ? -5.005 1.409 12.540 1.00 96.00 95 LEU A N 1
ATOM 768 C CA . LEU A 1 95 ? -6.168 0.565 12.841 1.00 96.00 95 LEU A CA 1
ATOM 769 C C . LEU A 1 95 ? -5.953 -0.271 14.101 1.00 96.00 95 LEU A C 1
ATOM 771 O O . LEU A 1 95 ? -6.828 -0.30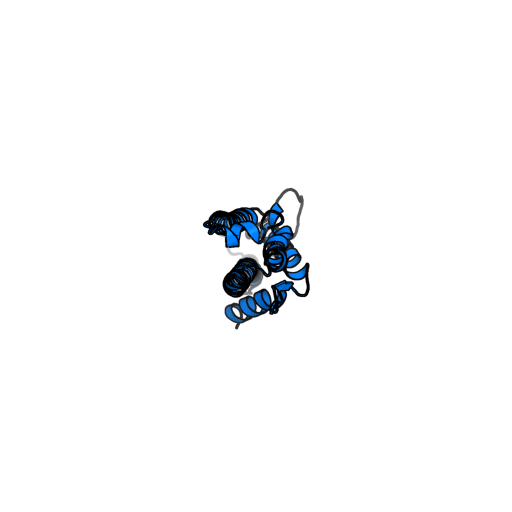2 14.964 1.00 96.00 95 LEU A O 1
ATOM 775 N N . CYS A 1 96 ? -4.790 -0.909 14.242 1.00 95.38 96 CYS A N 1
ATOM 776 C CA . CYS A 1 96 ? -4.443 -1.656 15.449 1.00 95.38 96 CYS A CA 1
ATOM 777 C C . CYS A 1 96 ? -4.469 -0.762 16.695 1.00 95.38 96 CYS A C 1
ATOM 779 O O . CYS A 1 96 ? -4.967 -1.183 17.737 1.00 95.38 96 CYS A O 1
ATOM 781 N N . TYR A 1 97 ? -3.986 0.478 16.592 1.00 94.69 97 TYR A N 1
ATOM 782 C CA . TYR A 1 97 ? -4.027 1.447 17.685 1.00 94.69 97 TYR A CA 1
ATOM 783 C C . TYR A 1 97 ? -5.462 1.837 18.076 1.00 94.69 97 TYR A C 1
ATOM 785 O O . TYR A 1 97 ? -5.809 1.826 19.258 1.00 94.69 97 TYR A O 1
ATOM 793 N N . GLU A 1 98 ? -6.334 2.111 17.103 1.00 94.75 98 GLU A N 1
ATOM 794 C CA . GLU A 1 98 ? -7.754 2.384 17.365 1.00 94.75 98 GLU A CA 1
ATOM 795 C C . GLU A 1 98 ? -8.452 1.179 18.018 1.00 94.75 98 GLU A C 1
ATOM 797 O O . GLU A 1 98 ? -9.170 1.328 19.010 1.00 94.75 98 GLU A O 1
ATOM 802 N N . GLN A 1 99 ? -8.184 -0.036 17.533 1.00 95.88 99 GLN A N 1
ATOM 803 C CA . GLN A 1 99 ? -8.711 -1.270 18.126 1.00 95.88 99 GLN A CA 1
ATOM 804 C C . GLN A 1 99 ? -8.178 -1.513 19.545 1.00 95.88 99 GLN A C 1
ATOM 806 O O . GLN A 1 99 ? -8.921 -1.948 20.432 1.00 95.88 99 GLN A O 1
ATOM 811 N N . HIS A 1 100 ? -6.911 -1.182 19.797 1.00 96.12 100 HIS A N 1
ATOM 812 C CA . HIS A 1 100 ? -6.333 -1.215 21.135 1.00 96.12 100 HIS A CA 1
ATOM 813 C C . HIS A 1 100 ? -7.068 -0.252 22.077 1.00 96.12 100 HIS A C 1
ATOM 815 O O . HIS A 1 100 ? -7.464 -0.655 23.168 1.00 96.12 100 HIS A O 1
ATOM 821 N N . ASN A 1 101 ? -7.353 0.977 21.640 1.00 94.94 101 ASN A N 1
ATOM 822 C CA . ASN A 1 101 ? -8.104 1.949 22.439 1.00 94.94 101 ASN A CA 1
ATOM 823 C C . ASN A 1 101 ? -9.526 1.472 22.768 1.00 94.94 101 ASN A C 1
ATOM 825 O O . ASN A 1 101 ? -10.020 1.719 23.871 1.00 94.94 101 ASN A O 1
ATOM 829 N N . LEU A 1 102 ? -10.200 0.783 21.841 1.00 95.19 102 LEU A N 1
ATOM 830 C CA . LEU A 1 102 ? -11.498 0.159 22.121 1.00 95.19 102 LEU A CA 1
ATOM 831 C C . LEU A 1 102 ? -11.369 -0.980 23.137 1.00 95.19 102 LEU A C 1
ATOM 833 O O . LEU A 1 102 ? -12.168 -1.061 24.070 1.00 95.19 102 LEU A O 1
ATOM 837 N N . SER A 1 103 ? -10.331 -1.803 23.006 1.00 96.88 103 SER A N 1
ATOM 838 C CA . SER A 1 103 ? -10.045 -2.901 23.934 1.00 96.88 103 SER A CA 1
ATOM 839 C C . SER A 1 103 ? -9.729 -2.395 25.346 1.00 96.88 103 SER A C 1
ATOM 841 O O . SER A 1 103 ? -10.239 -2.936 26.327 1.00 96.88 103 SER A O 1
ATOM 843 N N . GLU A 1 104 ? -8.977 -1.298 25.470 1.00 95.88 104 GLU A N 1
ATOM 844 C CA . GLU A 1 104 ? -8.675 -0.653 26.753 1.00 95.88 104 GLU A CA 1
ATOM 845 C C . GLU A 1 104 ? -9.951 -0.253 27.509 1.00 95.88 104 GLU A C 1
ATOM 847 O O . GLU A 1 104 ? -10.027 -0.437 28.727 1.00 95.88 104 GLU A O 1
ATOM 852 N N . LYS A 1 105 ? -10.997 0.212 26.804 1.00 92.69 105 LYS A N 1
ATOM 853 C CA . LYS A 1 105 ? -12.291 0.584 27.416 1.00 92.69 105 LYS A CA 1
ATOM 854 C C . LYS A 1 105 ? -13.001 -0.598 28.085 1.00 92.69 105 LYS A C 1
ATOM 856 O O . LYS A 1 105 ? -13.853 -0.375 28.948 1.00 92.69 105 LYS A O 1
ATOM 861 N N . LEU A 1 106 ? -12.664 -1.833 27.712 1.00 94.56 106 LEU A N 1
ATOM 862 C CA . LEU A 1 106 ? -13.253 -3.056 28.263 1.00 94.56 106 LEU A CA 1
ATOM 863 C C . LEU A 1 106 ? -12.564 -3.526 29.551 1.00 94.56 106 LEU A C 1
ATOM 865 O O . LEU A 1 106 ? -13.069 -4.427 30.223 1.00 94.56 106 LEU A O 1
ATOM 869 N N . LEU A 1 107 ? -11.433 -2.924 29.933 1.00 94.75 107 LEU A N 1
ATOM 870 C CA . LEU A 1 107 ? -10.678 -3.375 31.096 1.00 94.75 107 LEU A CA 1
ATOM 871 C C . LEU A 1 107 ? -11.464 -3.219 32.414 1.00 94.75 107 LEU A C 1
ATOM 873 O O . LEU A 1 107 ? -12.147 -2.207 32.622 1.00 94.75 107 LEU A O 1
ATOM 877 N N . PRO A 1 108 ? -11.283 -4.139 33.388 1.00 95.06 108 PRO A N 1
ATOM 878 C CA . PRO A 1 108 ? -12.008 -4.115 34.663 1.00 95.06 108 PRO A CA 1
ATOM 879 C C . PRO A 1 108 ? -11.891 -2.795 35.436 1.00 95.06 108 PRO A C 1
ATOM 881 O O . PRO A 1 108 ? -12.830 -2.405 36.135 1.00 95.06 108 PRO A O 1
ATOM 884 N N . LYS A 1 109 ? -10.781 -2.059 35.263 1.00 91.88 109 LYS A N 1
ATOM 885 C CA . LYS A 1 109 ? -10.540 -0.731 35.861 1.00 91.88 109 LYS A CA 1
ATOM 886 C C . LYS A 1 109 ? -11.666 0.270 35.569 1.00 91.88 109 LYS A C 1
ATOM 888 O O . LYS A 1 109 ? -11.968 1.128 36.399 1.00 91.88 109 LYS A O 1
ATOM 893 N N . HIS A 1 110 ? -12.356 0.125 34.438 1.00 90.06 110 HIS A N 1
ATOM 894 C CA . HIS A 1 110 ? -13.460 1.003 34.051 1.00 90.06 110 HIS A CA 1
ATOM 895 C C . HIS A 1 110 ? -14.784 0.683 34.767 1.00 90.06 110 HIS A C 1
ATOM 897 O O . HIS A 1 110 ? -15.676 1.532 34.803 1.00 90.06 110 HIS A O 1
ATOM 903 N N . THR A 1 111 ? -14.902 -0.475 35.427 1.00 88.75 111 THR A N 1
ATOM 904 C CA . THR A 1 111 ? -16.124 -0.889 36.148 1.00 88.75 111 THR A CA 1
ATOM 905 C C . THR A 1 111 ? -16.216 -0.350 37.581 1.00 88.75 111 THR A C 1
ATOM 907 O O . THR A 1 111 ? -17.296 -0.354 38.178 1.00 88.75 111 THR A O 1
ATOM 910 N N . ALA A 1 112 ? -15.117 0.182 38.130 1.00 89.62 112 ALA A N 1
ATOM 911 C CA . ALA A 1 112 ? -15.019 0.630 39.522 1.00 89.62 112 ALA A CA 1
ATOM 912 C C . ALA A 1 112 ? -16.105 1.648 39.922 1.00 89.62 112 ALA A C 1
ATOM 914 O O . ALA A 1 112 ? -16.675 1.567 41.012 1.00 89.62 112 ALA A O 1
ATOM 915 N N . GLN A 1 113 ? -16.442 2.582 39.028 1.00 85.25 113 GLN A N 1
ATOM 916 C CA . GLN A 1 113 ? -17.494 3.574 39.275 1.00 85.25 113 GLN A CA 1
ATOM 917 C C . GLN A 1 113 ? -18.875 2.919 39.392 1.00 85.25 113 GLN A C 1
ATOM 919 O O . GLN A 1 113 ? -19.633 3.246 40.304 1.00 85.25 113 GLN A O 1
ATOM 924 N N . THR A 1 114 ? -19.189 1.958 38.521 1.00 87.50 114 THR A N 1
ATOM 925 C CA . THR A 1 114 ? -20.449 1.200 38.562 1.00 87.50 114 THR A CA 1
ATOM 926 C C . THR A 1 114 ? -20.588 0.450 39.886 1.00 87.50 114 THR A C 1
ATOM 928 O O . THR A 1 114 ? -21.634 0.527 40.531 1.00 87.50 114 THR A O 1
ATOM 931 N N . ILE A 1 115 ? -19.512 -0.198 40.345 1.00 89.88 115 ILE A N 1
ATOM 932 C CA . ILE A 1 115 ? -19.480 -0.891 41.641 1.00 89.88 115 ILE A CA 1
ATOM 933 C C . ILE A 1 115 ? -19.691 0.108 42.791 1.00 89.88 115 ILE A C 1
ATOM 935 O O . ILE A 1 115 ? -20.556 -0.106 43.641 1.00 89.88 115 ILE A O 1
ATOM 939 N N . SER A 1 116 ? -18.964 1.231 42.795 1.00 88.00 116 SER A N 1
ATOM 940 C CA . SER A 1 116 ? -19.076 2.275 43.826 1.00 88.00 116 SER A CA 1
ATOM 941 C C . SER A 1 116 ? -20.498 2.839 43.940 1.00 88.00 116 SER A C 1
ATOM 943 O O . SER A 1 116 ? -21.023 2.975 45.048 1.00 88.00 116 SER A O 1
ATOM 945 N N . LYS A 1 117 ? -21.179 3.082 42.809 1.00 87.00 117 LYS A N 1
ATOM 946 C CA . LYS A 1 117 ? -22.586 3.524 42.786 1.00 87.00 117 LYS A CA 1
ATOM 947 C C . LYS A 1 117 ? -23.511 2.519 43.466 1.00 87.00 117 LYS A C 1
ATOM 949 O O . LYS A 1 117 ? -24.325 2.904 44.306 1.00 87.00 117 LYS A O 1
ATOM 954 N N . VAL A 1 118 ? -23.374 1.233 43.140 1.00 90.00 118 VAL A N 1
ATOM 955 C CA . VAL A 1 118 ? -24.199 0.167 43.731 1.00 90.00 118 VAL A CA 1
ATOM 956 C C . VAL A 1 118 ? -23.934 0.040 45.235 1.00 90.00 118 VAL A C 1
ATOM 958 O O . VAL A 1 118 ? -24.879 -0.043 46.023 1.00 90.00 118 VAL A O 1
ATOM 961 N N . VAL A 1 119 ? -22.668 0.085 45.659 1.00 90.62 119 VAL A N 1
ATOM 962 C CA . VAL A 1 119 ? -22.279 -0.012 47.076 1.00 90.62 119 VAL A CA 1
ATOM 963 C C . VAL A 1 119 ? -22.771 1.194 47.885 1.00 90.62 119 VAL A C 1
ATOM 965 O O . VAL A 1 119 ? -23.348 1.014 48.958 1.00 90.62 119 VAL A O 1
ATOM 968 N N . ASN A 1 120 ? -22.605 2.420 47.381 1.00 87.50 120 ASN A N 1
ATOM 969 C CA . ASN A 1 120 ? -23.048 3.634 48.076 1.00 87.50 120 ASN A CA 1
ATOM 970 C C . ASN A 1 120 ? -24.575 3.719 48.180 1.00 87.50 120 ASN A C 1
ATOM 972 O O . ASN A 1 120 ? -25.088 4.114 49.230 1.00 87.50 120 ASN A O 1
ATOM 976 N N . LYS A 1 121 ? -25.299 3.264 47.146 1.00 87.12 121 LYS A N 1
ATOM 977 C CA . LYS A 1 121 ? -26.763 3.140 47.175 1.00 87.12 121 LYS A CA 1
ATOM 978 C C . LYS A 1 121 ? -27.225 2.161 48.259 1.00 87.12 121 LYS A C 1
ATOM 980 O O . LYS A 1 121 ? -28.149 2.478 49.002 1.00 87.12 121 LYS A O 1
ATOM 985 N N . LYS A 1 122 ? -26.549 1.013 48.415 1.00 86.88 122 LYS A N 1
ATOM 986 C CA . LYS A 1 122 ? -26.826 0.059 49.510 1.00 86.88 122 LYS A CA 1
ATOM 987 C C . LYS A 1 122 ? -26.534 0.647 50.895 1.00 86.88 122 LYS A C 1
ATOM 989 O O . LYS A 1 122 ? -27.267 0.377 51.838 1.00 86.88 122 LYS A O 1
ATOM 994 N N . ARG A 1 123 ? -25.488 1.470 51.021 1.00 83.94 123 ARG A N 1
ATOM 995 C CA . ARG A 1 123 ? -25.058 2.084 52.292 1.00 83.94 123 ARG A CA 1
ATOM 996 C C . ARG A 1 123 ? -25.840 3.347 52.693 1.00 83.94 123 ARG A C 1
ATOM 998 O O . ARG A 1 123 ? -25.473 3.959 53.689 1.00 83.94 123 ARG A O 1
ATOM 1005 N N . LYS A 1 124 ? -26.876 3.756 51.942 1.00 79.75 1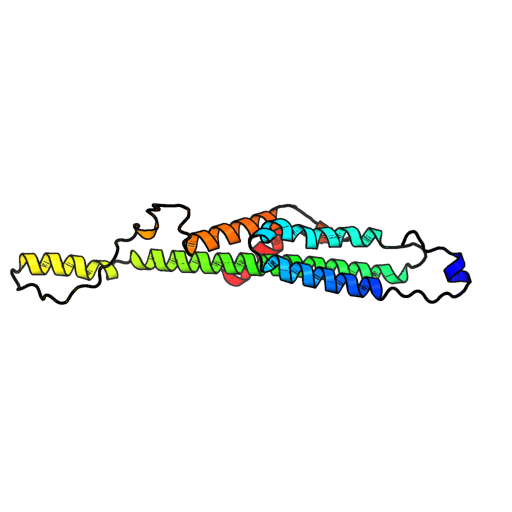24 LYS A N 1
ATOM 1006 C CA . LYS A 1 124 ? -27.669 4.987 52.173 1.00 79.75 124 LYS A CA 1
ATOM 1007 C C . LYS A 1 124 ? -26.813 6.257 52.372 1.00 79.75 124 LYS A C 1
ATOM 1009 O O . LYS A 1 124 ? -27.235 7.187 53.053 1.00 79.75 124 LYS A O 1
ATOM 1014 N N . LYS A 1 125 ? -25.604 6.317 51.795 1.00 70.25 125 LYS A N 1
ATOM 1015 C CA . LYS A 1 125 ? -24.768 7.529 51.848 1.00 70.25 125 LYS A CA 1
ATOM 1016 C C . LYS A 1 125 ? -25.317 8.582 50.875 1.00 70.25 125 LYS A C 1
ATOM 1018 O O . LYS A 1 125 ? -25.744 8.202 49.782 1.00 70.25 125 LYS A O 1
ATOM 1023 N N . PRO A 1 126 ? -25.300 9.883 51.229 1.00 58.81 126 PRO A N 1
ATOM 1024 C CA . PRO A 1 126 ? -25.763 10.940 50.337 1.00 58.81 126 PRO A CA 1
ATOM 1025 C C . PRO A 1 126 ? -24.942 10.930 49.043 1.00 58.81 126 PRO A C 1
ATOM 1027 O O . PRO A 1 126 ? -23.710 10.894 49.066 1.00 58.81 126 PRO A O 1
ATOM 1030 N N . VAL A 1 127 ? -25.636 10.920 47.905 1.00 60.94 127 VAL A N 1
ATOM 1031 C CA . VAL A 1 127 ? -25.006 10.921 46.582 1.00 60.94 127 VAL A CA 1
ATOM 1032 C C . VAL A 1 127 ? -24.404 12.305 46.347 1.00 60.94 127 VAL A C 1
ATOM 1034 O O . VAL A 1 127 ? -25.123 13.295 46.230 1.00 60.94 127 VAL A O 1
ATOM 1037 N N . SER A 1 128 ? -23.075 12.379 46.296 1.00 58.94 128 SER A N 1
ATOM 1038 C CA . SER A 1 128 ? -22.348 13.576 45.868 1.00 58.94 128 SER A CA 1
ATOM 1039 C C . SER A 1 128 ? -22.746 13.928 44.428 1.00 58.94 128 SER A C 1
ATOM 1041 O O . SER A 1 128 ? -22.472 13.160 43.509 1.00 58.94 128 SER A O 1
ATOM 1043 N N . LYS A 1 129 ? -23.393 15.085 44.225 1.00 54.91 129 LYS A N 1
ATOM 1044 C CA . LYS A 1 129 ? -23.807 15.631 42.915 1.00 54.91 129 LYS A CA 1
ATOM 1045 C C . LYS A 1 129 ? -22.635 16.235 42.117 1.00 54.91 129 LYS A C 1
ATOM 1047 O O . LYS A 1 129 ? -22.803 17.265 41.468 1.00 54.91 129 LYS A O 1
ATOM 1052 N N . LYS A 1 130 ? -21.430 15.657 42.155 1.00 56.38 130 LYS A N 1
ATOM 1053 C CA . LYS A 1 130 ? -20.427 16.028 41.144 1.00 56.38 130 LYS A CA 1
ATOM 1054 C C . LYS A 1 130 ? -20.876 15.397 39.832 1.00 56.38 130 LYS A C 1
ATOM 1056 O O . LYS A 1 130 ? -20.940 14.175 39.758 1.00 56.38 130 LYS A O 1
ATOM 1061 N N . ALA A 1 131 ? -21.256 16.238 38.866 1.00 49.59 131 ALA A N 1
ATOM 1062 C CA . ALA A 1 131 ? -21.661 15.836 37.524 1.00 49.59 131 ALA A CA 1
ATOM 1063 C C . ALA A 1 131 ? -20.644 14.827 36.985 1.00 49.59 131 ALA A C 1
ATOM 1065 O O . ALA A 1 131 ? -19.485 15.164 36.740 1.00 49.59 131 ALA A O 1
ATOM 1066 N N . GLU A 1 132 ? -21.048 13.561 36.922 1.00 54.41 132 GLU A N 1
ATOM 1067 C CA . GLU A 1 132 ? -20.170 12.519 36.421 1.00 54.41 132 GLU A CA 1
ATOM 1068 C C . GLU A 1 132 ? -19.996 12.726 34.918 1.00 54.41 132 GLU A C 1
ATOM 1070 O O . GLU A 1 132 ? -20.992 12.955 34.224 1.00 54.41 132 GLU A O 1
ATOM 1075 N N . PRO A 1 133 ? -18.763 12.635 34.393 1.00 57.09 133 PRO A N 1
ATOM 1076 C CA . PRO A 1 133 ? -18.567 12.619 32.956 1.00 57.09 133 PRO A CA 1
ATOM 1077 C C . PRO A 1 133 ? -19.372 11.448 32.392 1.00 57.09 133 PRO A C 1
ATOM 1079 O O . PRO A 1 133 ? -19.234 10.310 32.854 1.00 57.09 133 PRO A O 1
ATOM 1082 N N . ASN A 1 134 ? -20.257 11.748 31.443 1.00 57.53 134 ASN A N 1
ATOM 1083 C CA . ASN A 1 134 ? -21.107 10.768 30.787 1.00 57.53 134 ASN A CA 1
ATOM 1084 C C . ASN A 1 134 ? -20.199 9.779 30.040 1.00 57.53 134 ASN A C 1
ATOM 1086 O O . ASN A 1 134 ? -19.688 10.084 28.968 1.00 57.53 134 ASN A O 1
ATOM 1090 N N . ARG A 1 135 ? -19.900 8.634 30.662 1.00 68.12 135 ARG A N 1
ATOM 1091 C CA . ARG A 1 135 ? -19.096 7.580 30.041 1.00 68.12 135 ARG A CA 1
ATOM 1092 C C . ARG A 1 135 ? -20.016 6.763 29.154 1.00 68.12 135 ARG A C 1
ATOM 1094 O O . ARG A 1 135 ? -20.833 5.990 29.657 1.00 68.12 135 ARG A O 1
ATOM 1101 N N . GLU A 1 136 ? -19.880 6.957 27.849 1.00 80.25 136 GLU A N 1
ATOM 1102 C CA . GLU A 1 136 ? -20.533 6.109 26.861 1.00 80.25 136 GLU A CA 1
ATOM 1103 C C . GLU A 1 136 ? -20.135 4.649 27.085 1.00 80.25 136 GLU A C 1
ATOM 1105 O O . GLU A 1 136 ? -18.990 4.330 27.422 1.00 80.25 136 GLU A O 1
ATOM 1110 N N . LYS A 1 137 ? -21.117 3.756 26.965 1.00 88.62 137 LYS A N 1
ATOM 1111 C CA . LYS A 1 137 ? -20.870 2.324 27.102 1.00 88.62 137 LYS A CA 1
ATOM 1112 C C . LYS A 1 137 ? -20.110 1.835 25.865 1.00 88.62 137 LYS A C 1
ATOM 1114 O O . LYS A 1 137 ? -20.508 2.212 24.763 1.00 88.62 137 LYS A O 1
ATOM 1119 N N . PRO A 1 138 ? -19.088 0.976 26.026 1.00 93.56 138 PRO A N 1
ATOM 1120 C CA . PRO A 1 138 ? -18.455 0.311 24.892 1.00 93.56 138 PRO A CA 1
ATOM 1121 C C . PRO A 1 138 ? -19.496 -0.373 23.995 1.00 93.56 138 PRO A C 1
ATOM 1123 O O . PRO A 1 138 ? -20.461 -0.956 24.501 1.00 93.56 138 PRO A O 1
ATOM 1126 N N . GLY A 1 139 ? -19.308 -0.270 22.683 1.00 92.62 139 GLY A N 1
ATOM 1127 C CA . GLY A 1 139 ? -20.225 -0.745 21.650 1.00 92.62 139 GLY A CA 1
ATOM 1128 C C . GLY A 1 139 ? -21.181 0.320 21.102 1.00 92.62 139 GLY A C 1
ATOM 1129 O O . GLY A 1 139 ? -21.762 0.104 20.040 1.00 92.62 139 GLY A O 1
ATOM 1130 N N . ILE A 1 140 ? -21.338 1.477 21.760 1.00 92.88 140 ILE A N 1
ATOM 1131 C CA . ILE A 1 140 ? -22.106 2.604 21.196 1.00 92.88 140 ILE A CA 1
ATOM 1132 C C . ILE A 1 140 ? -21.420 3.156 19.943 1.00 92.88 140 ILE A C 1
ATOM 1134 O O . ILE A 1 140 ? -22.102 3.503 18.982 1.00 92.88 140 ILE A O 1
ATOM 1138 N N . GLU A 1 141 ? -20.086 3.154 19.909 1.00 92.25 141 GLU A N 1
ATOM 1139 C CA . GLU A 1 141 ? -19.290 3.572 18.754 1.00 92.25 141 GLU A CA 1
ATOM 1140 C C . GLU A 1 141 ? -19.593 2.764 17.483 1.00 92.25 141 GLU A C 1
ATOM 1142 O O . GLU A 1 141 ? -19.430 3.274 16.379 1.00 92.25 141 GLU A O 1
ATOM 1147 N N . SER A 1 142 ? -20.073 1.523 17.625 1.00 93.69 142 SER A N 1
ATOM 1148 C CA . SER A 1 142 ? -20.417 0.640 16.504 1.00 93.69 142 SER A CA 1
ATOM 1149 C C . SER A 1 142 ? -21.883 0.752 16.071 1.00 93.69 142 SER A C 1
ATOM 1151 O O . SER A 1 142 ? -22.265 0.208 15.033 1.00 93.69 142 SER A O 1
ATOM 1153 N N . GLN A 1 143 ? -22.731 1.446 16.835 1.00 93.50 143 GLN A N 1
ATOM 1154 C CA . GLN A 1 143 ? -24.146 1.631 16.507 1.00 93.50 143 GLN A CA 1
ATOM 1155 C C . GLN A 1 143 ? -24.321 2.780 15.510 1.00 93.50 143 GLN A C 1
ATOM 1157 O O . GLN A 1 143 ? -24.720 3.894 15.858 1.00 93.50 143 GLN A O 1
ATOM 1162 N N . ARG A 1 144 ? -24.022 2.496 14.239 1.00 92.81 144 ARG A N 1
ATOM 1163 C CA . ARG A 1 144 ? -24.151 3.469 13.151 1.00 92.81 144 ARG A CA 1
ATOM 1164 C C . ARG A 1 144 ? -25.615 3.828 12.898 1.00 92.81 144 ARG A C 1
ATOM 1166 O O . ARG A 1 144 ? -26.461 2.952 12.740 1.00 92.81 144 ARG A O 1
ATOM 1173 N N . LYS A 1 145 ? -25.887 5.130 12.796 1.00 93.25 145 LYS A N 1
ATOM 1174 C CA . LYS A 1 145 ? -27.211 5.673 12.445 1.00 93.25 145 LYS A CA 1
ATOM 1175 C C . LYS A 1 145 ? -27.307 6.100 10.983 1.00 93.25 145 LYS A C 1
ATOM 1177 O O . LYS A 1 145 ? -28.337 5.891 10.360 1.00 93.25 145 LYS A O 1
ATOM 1182 N N . ASP A 1 146 ? -26.232 6.671 10.452 1.00 94.06 146 ASP A N 1
ATOM 1183 C CA . ASP A 1 146 ? -26.146 7.173 9.084 1.00 94.06 146 ASP A CA 1
ATOM 1184 C C . ASP A 1 146 ? -24.747 6.875 8.528 1.00 94.06 146 ASP A C 1
ATOM 1186 O O . ASP A 1 146 ? -23.753 6.977 9.248 1.00 94.06 146 ASP A O 1
ATOM 1190 N N . ARG A 1 147 ? -24.671 6.463 7.261 1.00 92.12 147 ARG A N 1
ATOM 1191 C CA . ARG A 1 147 ? -23.407 6.212 6.558 1.00 92.12 147 ARG A CA 1
ATOM 1192 C C . ARG A 1 147 ? -22.740 7.492 6.071 1.00 92.12 147 ARG A C 1
ATOM 1194 O O . ARG A 1 147 ? -21.541 7.451 5.860 1.00 92.12 147 ARG A O 1
ATOM 1201 N N . ALA A 1 148 ? -23.472 8.601 5.953 1.00 93.62 148 ALA A N 1
ATOM 1202 C CA . ALA A 1 148 ? -22.887 9.902 5.632 1.00 93.62 148 ALA A CA 1
ATOM 1203 C C . ALA A 1 148 ? -22.003 10.458 6.767 1.00 93.62 148 ALA A C 1
ATOM 1205 O O . ALA A 1 148 ? -21.220 11.381 6.553 1.00 93.62 148 ALA A O 1
ATOM 1206 N N . VAL A 1 149 ? -22.128 9.911 7.982 1.00 92.56 149 VAL A N 1
ATOM 1207 C CA . VAL A 1 149 ? -21.267 10.255 9.116 1.00 92.56 149 VAL A CA 1
ATOM 1208 C C . VAL A 1 149 ? -20.056 9.325 9.122 1.00 92.56 149 VAL A C 1
ATOM 1210 O O . VAL A 1 149 ? -20.119 8.205 9.634 1.00 92.56 149 VAL A O 1
ATOM 1213 N N . ASP A 1 150 ? -18.951 9.809 8.563 1.00 91.31 150 ASP A N 1
ATOM 1214 C CA . ASP A 1 150 ? -17.687 9.075 8.535 1.00 91.31 150 ASP A CA 1
ATOM 1215 C C . ASP A 1 150 ? -16.952 9.145 9.872 1.00 91.31 150 ASP A C 1
ATOM 1217 O O . ASP A 1 150 ? -16.609 10.220 10.376 1.00 91.31 150 ASP A O 1
ATOM 1221 N N . THR A 1 151 ? -16.636 7.976 10.421 1.00 93.00 151 THR A N 1
ATOM 1222 C CA . THR A 1 151 ? -15.774 7.855 11.597 1.00 93.00 151 THR A CA 1
ATOM 1223 C C . THR A 1 151 ? -14.301 7.754 11.193 1.00 93.00 151 THR A C 1
ATOM 1225 O O . THR A 1 151 ? -13.964 7.453 10.048 1.00 93.00 151 THR A O 1
ATOM 1228 N N . SER A 1 152 ? -13.392 7.964 12.152 1.00 91.69 152 SER A N 1
ATOM 1229 C CA . SER A 1 152 ? -11.960 7.695 11.938 1.00 91.69 152 SER A CA 1
ATOM 1230 C C . SER A 1 152 ? -11.730 6.249 11.480 1.00 91.69 152 SER A C 1
ATOM 1232 O O . SER A 1 152 ? -10.989 6.008 10.530 1.00 91.69 152 SER A O 1
ATOM 1234 N N . MET A 1 153 ? -12.418 5.289 12.105 1.00 93.19 153 MET A N 1
ATOM 1235 C CA . MET A 1 153 ? -12.307 3.866 11.782 1.00 93.19 153 MET A CA 1
ATOM 1236 C C . MET A 1 153 ? -12.747 3.565 10.341 1.00 93.19 153 MET A C 1
ATOM 1238 O O . MET A 1 153 ? -12.070 2.805 9.655 1.00 93.19 153 MET A O 1
ATOM 1242 N N . ASP A 1 154 ? -13.808 4.213 9.847 1.00 94.31 154 ASP A N 1
ATOM 1243 C CA . ASP A 1 154 ? -14.256 4.062 8.453 1.00 94.31 154 ASP A CA 1
ATOM 1244 C C . ASP A 1 154 ? -13.196 4.504 7.458 1.00 94.31 154 ASP A C 1
ATOM 1246 O O . ASP A 1 154 ? -12.883 3.774 6.521 1.00 94.31 154 ASP A O 1
ATOM 1250 N N . LYS A 1 155 ? -12.615 5.686 7.689 1.00 93.50 155 LYS A N 1
ATOM 1251 C CA . LYS A 1 155 ? -11.582 6.244 6.814 1.00 93.50 155 LYS A CA 1
ATOM 1252 C C . LYS A 1 155 ? -10.377 5.319 6.743 1.00 93.50 155 LYS A C 1
ATOM 1254 O O . LYS A 1 155 ? -9.889 5.040 5.657 1.00 93.50 155 LYS A O 1
ATOM 1259 N N . HIS A 1 156 ? -9.931 4.800 7.885 1.00 94.12 156 HIS A N 1
ATOM 1260 C CA . HIS A 1 156 ? -8.818 3.861 7.910 1.00 94.12 156 HIS A CA 1
ATOM 1261 C C . HIS A 1 156 ? -9.150 2.541 7.199 1.00 94.12 156 HIS A C 1
ATOM 1263 O O . HIS A 1 156 ? -8.338 2.057 6.416 1.00 94.12 156 HIS A O 1
ATOM 1269 N N . HIS A 1 157 ? -10.334 1.963 7.428 1.00 95.19 157 HIS A N 1
ATOM 1270 C CA . HIS A 1 157 ? -10.728 0.724 6.754 1.00 95.19 157 HIS A CA 1
ATOM 1271 C C . HIS A 1 157 ? -10.860 0.895 5.242 1.00 95.19 157 HIS A C 1
ATOM 1273 O O . HIS A 1 157 ? -10.384 0.033 4.503 1.00 95.19 157 HIS A O 1
ATOM 1279 N N . LEU A 1 158 ? -11.471 1.990 4.784 1.00 95.19 158 LEU A N 1
ATOM 1280 C CA . LEU A 1 158 ? -11.579 2.300 3.363 1.00 95.19 158 LEU A CA 1
ATOM 1281 C C . LEU A 1 158 ? -10.184 2.434 2.751 1.00 95.19 158 LEU A C 1
ATOM 1283 O O . LEU A 1 158 ? -9.836 1.663 1.865 1.00 95.19 158 LEU A O 1
ATOM 1287 N N . THR A 1 159 ? -9.350 3.319 3.299 1.00 96.12 159 THR A N 1
ATOM 1288 C CA . THR A 1 159 ? -7.984 3.554 2.815 1.00 96.12 159 THR A CA 1
ATOM 1289 C C . THR A 1 159 ? -7.144 2.275 2.780 1.00 96.12 159 THR A C 1
ATOM 1291 O O . THR A 1 159 ? -6.487 2.006 1.776 1.00 96.12 159 THR A O 1
ATOM 1294 N N . LEU A 1 160 ? -7.175 1.450 3.836 1.00 96.94 160 LEU A N 1
ATOM 1295 C CA . LEU A 1 160 ? -6.455 0.174 3.844 1.00 96.94 160 LEU A CA 1
ATOM 1296 C C . LEU A 1 160 ? -6.978 -0.773 2.758 1.00 96.94 160 LEU A C 1
ATOM 1298 O O . LEU A 1 160 ? -6.185 -1.442 2.101 1.00 96.94 160 LEU A O 1
ATOM 1302 N N . THR A 1 161 ? -8.297 -0.827 2.561 1.00 97.19 161 THR A N 1
ATOM 1303 C CA . THR A 1 161 ? -8.903 -1.661 1.517 1.00 97.19 161 THR A CA 1
ATOM 1304 C C . THR A 1 161 ? -8.408 -1.234 0.140 1.00 97.19 161 THR A C 1
ATOM 1306 O O . THR A 1 161 ? -7.959 -2.090 -0.614 1.00 97.19 161 THR A O 1
ATOM 1309 N N . GLU A 1 162 ? -8.401 0.065 -0.161 1.00 97.44 162 GLU A N 1
ATOM 1310 C CA . GLU A 1 162 ? -7.921 0.581 -1.447 1.00 97.44 162 GLU A CA 1
ATOM 1311 C C . GLU A 1 162 ? -6.440 0.243 -1.700 1.00 97.44 162 GLU A C 1
ATOM 1313 O O . GLU A 1 162 ? -6.083 -0.244 -2.775 1.00 97.44 162 GLU A O 1
ATOM 1318 N N . TYR A 1 163 ? -5.571 0.404 -0.693 1.00 97.75 163 TYR A N 1
ATOM 1319 C CA . TYR A 1 163 ? -4.167 -0.006 -0.802 1.00 97.75 163 TYR A CA 1
ATOM 1320 C C . TYR A 1 163 ? -4.005 -1.513 -1.035 1.00 97.75 163 TYR A C 1
ATOM 1322 O O . TYR A 1 163 ? -3.207 -1.939 -1.873 1.00 97.75 163 TYR A O 1
ATOM 1330 N N . CYS A 1 164 ? -4.771 -2.330 -0.309 1.00 96.75 164 CYS A N 1
ATOM 1331 C CA . CYS A 1 164 ? -4.762 -3.781 -0.466 1.00 96.75 164 CYS A CA 1
ATOM 1332 C C . CYS A 1 164 ? -5.296 -4.216 -1.835 1.00 96.75 164 CYS A C 1
ATOM 1334 O O . CYS A 1 164 ? -4.797 -5.202 -2.377 1.00 96.75 164 CYS A O 1
ATOM 1336 N N . MET A 1 165 ? -6.276 -3.498 -2.400 1.00 96.62 165 MET A N 1
ATOM 1337 C CA . MET A 1 165 ? -6.744 -3.724 -3.769 1.00 96.62 165 MET A CA 1
ATOM 1338 C C . MET A 1 165 ? -5.629 -3.442 -4.776 1.00 96.62 165 MET A C 1
ATOM 1340 O O . MET A 1 165 ? -5.386 -4.279 -5.641 1.00 96.62 165 MET A O 1
ATOM 1344 N N . ALA A 1 166 ? -4.908 -2.325 -4.630 1.00 97.69 166 ALA A N 1
ATOM 1345 C CA . ALA A 1 166 ? -3.788 -1.996 -5.507 1.00 97.69 166 ALA A CA 1
ATOM 1346 C C . ALA A 1 166 ? -2.679 -3.062 -5.446 1.00 97.69 166 ALA A C 1
ATOM 1348 O O . ALA A 1 166 ? -2.295 -3.610 -6.478 1.00 97.69 166 ALA A O 1
ATOM 1349 N N . ILE A 1 167 ? -2.194 -3.416 -4.250 1.00 96.75 167 ILE A N 1
ATOM 1350 C CA . ILE A 1 167 ? -1.101 -4.395 -4.094 1.00 96.75 167 ILE A CA 1
ATOM 1351 C C . ILE A 1 167 ? -1.490 -5.803 -4.563 1.00 96.75 167 ILE A C 1
ATOM 1353 O O . ILE A 1 167 ? -0.646 -6.501 -5.113 1.00 96.75 167 ILE A O 1
ATOM 1357 N N . ASN A 1 168 ? -2.746 -6.226 -4.387 1.00 97.00 168 ASN A N 1
ATOM 1358 C CA . ASN A 1 168 ? -3.192 -7.560 -4.811 1.00 97.00 168 ASN A CA 1
ATOM 1359 C C . ASN A 1 168 ? -3.700 -7.628 -6.258 1.00 97.00 168 ASN A C 1
ATOM 1361 O O . ASN A 1 168 ? -4.103 -8.704 -6.703 1.00 97.00 168 ASN A O 1
ATOM 1365 N N . TYR A 1 169 ? -3.715 -6.515 -6.997 1.00 98.00 169 TYR A N 1
ATOM 1366 C CA . TYR A 1 169 ? -4.282 -6.482 -8.346 1.00 98.00 169 TYR A CA 1
ATOM 1367 C C . TYR A 1 169 ? -3.542 -7.415 -9.322 1.00 98.00 169 TYR A C 1
ATOM 1369 O O . TYR A 1 169 ? -4.173 -8.109 -10.120 1.00 98.00 169 TYR A O 1
ATOM 1377 N N . VAL A 1 170 ? -2.210 -7.478 -9.227 1.00 97.44 170 VAL A N 1
ATOM 1378 C CA . VAL A 1 170 ? -1.360 -8.400 -9.996 1.00 97.44 170 VAL A CA 1
ATOM 1379 C C . VAL A 1 170 ? -0.531 -9.268 -9.059 1.00 97.44 170 VAL A C 1
ATOM 1381 O O . VAL A 1 170 ? -0.060 -8.809 -8.023 1.00 97.44 170 VAL A O 1
ATOM 1384 N N . ARG A 1 171 ? -0.333 -10.534 -9.441 1.00 97.50 171 ARG A N 1
ATOM 1385 C CA . ARG A 1 171 ? 0.473 -11.486 -8.659 1.00 97.50 171 ARG A CA 1
ATOM 1386 C C . ARG A 1 171 ? 1.967 -11.227 -8.798 1.00 97.50 171 ARG A C 1
ATOM 1388 O O . ARG A 1 171 ? 2.703 -11.325 -7.825 1.00 97.50 171 ARG A O 1
ATOM 1395 N N . GLU A 1 172 ? 2.394 -10.901 -10.010 1.00 97.50 172 GLU A N 1
ATOM 1396 C CA . GLU A 1 172 ? 3.787 -10.652 -10.349 1.00 97.50 172 GLU A CA 1
ATOM 1397 C C . GLU A 1 172 ? 3.888 -9.580 -11.434 1.00 97.50 172 GLU A C 1
ATOM 1399 O O . GLU A 1 172 ? 2.969 -9.381 -12.233 1.00 97.50 172 GLU A O 1
ATOM 1404 N N . LEU A 1 173 ? 5.018 -8.885 -11.442 1.00 97.88 173 LEU A N 1
ATOM 1405 C CA . LEU A 1 173 ? 5.410 -7.903 -12.438 1.00 97.88 173 LEU A CA 1
ATOM 1406 C C . LEU A 1 173 ? 6.748 -8.335 -13.025 1.00 97.88 173 LEU A C 1
ATOM 1408 O O . LEU A 1 173 ? 7.695 -8.599 -12.285 1.00 97.88 173 LEU A O 1
ATOM 1412 N N . VAL A 1 174 ? 6.833 -8.375 -14.351 1.00 98.06 174 VAL A N 1
ATOM 1413 C CA . VAL A 1 174 ? 8.071 -8.696 -15.062 1.00 98.06 174 VAL A CA 1
ATOM 1414 C C . VAL A 1 174 ? 8.661 -7.397 -15.600 1.00 98.06 174 VAL A C 1
ATOM 1416 O O . VAL A 1 174 ? 8.163 -6.820 -16.566 1.00 98.06 174 VAL A O 1
ATOM 1419 N N . VAL A 1 175 ? 9.708 -6.905 -14.940 1.00 97.06 175 VAL A N 1
ATOM 1420 C CA . VAL A 1 175 ? 10.435 -5.693 -15.332 1.00 97.06 175 VAL A CA 1
ATOM 1421 C C . VAL A 1 175 ? 11.762 -6.120 -15.944 1.00 97.06 175 VAL A C 1
ATOM 1423 O O . VAL A 1 175 ? 12.706 -6.444 -15.220 1.00 97.06 175 VAL A O 1
ATOM 1426 N N . PHE A 1 176 ? 11.837 -6.112 -17.280 1.00 95.06 176 PHE A N 1
ATOM 1427 C CA . PHE A 1 176 ? 12.925 -6.769 -18.020 1.00 95.06 176 PHE A CA 1
ATOM 1428 C C . PHE A 1 176 ? 13.036 -8.242 -17.569 1.00 95.06 176 PHE A C 1
ATOM 1430 O O . PHE A 1 176 ? 12.026 -8.926 -17.489 1.00 95.06 176 PHE A O 1
ATOM 1437 N N . GLU A 1 177 ? 14.226 -8.716 -17.211 1.00 94.25 177 GLU A N 1
ATOM 1438 C CA . GLU A 1 177 ? 14.481 -10.092 -16.758 1.00 94.25 177 GLU A CA 1
ATOM 1439 C C . GLU A 1 177 ? 14.194 -10.315 -15.255 1.00 94.25 177 GLU A C 1
ATOM 1441 O O . GLU A 1 177 ? 14.589 -11.331 -14.685 1.00 94.25 177 GLU A O 1
ATOM 1446 N N . HIS A 1 178 ? 13.554 -9.358 -14.571 1.00 97.44 178 HIS A N 1
ATOM 1447 C CA . HIS A 1 178 ? 13.294 -9.434 -13.131 1.00 97.44 178 HIS A CA 1
ATOM 1448 C C . HIS A 1 178 ? 11.814 -9.661 -12.836 1.00 97.44 178 HIS A C 1
ATOM 1450 O O . HIS A 1 178 ? 10.963 -8.883 -13.263 1.00 97.44 178 HIS A O 1
ATOM 1456 N N . THR A 1 179 ? 11.520 -10.686 -12.035 1.00 98.19 179 THR A N 1
ATOM 1457 C CA . THR A 1 179 ? 10.182 -10.923 -11.477 1.00 98.19 179 THR A CA 1
ATOM 1458 C C . THR A 1 179 ? 10.063 -10.240 -10.119 1.00 98.19 179 THR A C 1
ATOM 1460 O O . THR A 1 179 ? 10.891 -10.452 -9.234 1.00 98.19 179 THR A O 1
ATOM 1463 N N . VAL A 1 180 ? 9.037 -9.410 -9.959 1.00 98.25 180 VAL A N 1
ATOM 1464 C CA . VAL A 1 180 ? 8.751 -8.643 -8.745 1.00 98.25 180 VAL A CA 1
ATOM 1465 C C . VAL A 1 180 ? 7.366 -9.030 -8.238 1.00 98.25 180 VAL A C 1
ATOM 1467 O O . VAL A 1 180 ? 6.403 -8.999 -8.999 1.00 98.25 180 VAL A O 1
ATOM 1470 N N . LEU A 1 181 ? 7.256 -9.380 -6.956 1.00 98.25 181 LEU A N 1
ATOM 1471 C CA . LEU A 1 181 ? 6.005 -9.801 -6.320 1.00 98.25 181 LEU A CA 1
ATOM 1472 C C . LEU A 1 181 ? 5.483 -8.674 -5.414 1.00 98.25 181 LEU A C 1
ATOM 1474 O O . LEU A 1 181 ? 6.068 -8.445 -4.354 1.00 98.25 181 LEU A O 1
ATOM 1478 N N . PRO A 1 182 ? 4.413 -7.946 -5.791 1.00 98.25 182 PRO A N 1
ATOM 1479 C CA . PRO A 1 182 ? 3.919 -6.808 -5.011 1.00 98.25 182 PRO A CA 1
ATOM 1480 C C . PRO A 1 182 ? 3.560 -7.141 -3.560 1.00 98.25 182 PRO A C 1
ATOM 1482 O O . PRO A 1 182 ? 3.840 -6.354 -2.658 1.00 98.25 182 PRO A O 1
ATOM 1485 N N . THR A 1 183 ? 2.971 -8.312 -3.315 1.00 97.44 183 THR A N 1
ATOM 1486 C CA . THR A 1 183 ? 2.514 -8.727 -1.980 1.00 97.44 183 THR A CA 1
ATOM 1487 C C . THR A 1 183 ? 3.658 -8.910 -0.988 1.00 97.44 183 THR A C 1
ATOM 1489 O O . THR A 1 183 ? 3.485 -8.616 0.193 1.00 97.44 183 THR A O 1
ATOM 1492 N N . GLU A 1 184 ? 4.843 -9.310 -1.458 1.00 98.00 184 GLU A N 1
ATOM 1493 C CA . GLU A 1 184 ? 6.026 -9.509 -0.610 1.00 98.00 184 GLU A CA 1
ATOM 1494 C C . GLU A 1 184 ? 6.522 -8.199 0.015 1.00 98.00 184 GLU A C 1
ATOM 1496 O O . GLU A 1 184 ? 7.021 -8.203 1.139 1.00 98.00 184 GLU A O 1
ATOM 1501 N N . TYR A 1 185 ? 6.323 -7.059 -0.660 1.00 98.19 185 TYR A N 1
ATOM 1502 C CA . TYR A 1 185 ? 6.653 -5.747 -0.092 1.00 98.19 185 TYR A CA 1
ATOM 1503 C C . TYR A 1 185 ? 5.808 -5.455 1.142 1.00 98.19 185 TYR A C 1
ATOM 1505 O O . TYR A 1 185 ? 6.332 -4.990 2.153 1.00 98.19 185 TYR A O 1
ATOM 1513 N N . LEU A 1 186 ? 4.505 -5.751 1.083 1.00 97.44 186 LEU A N 1
ATOM 1514 C CA . LEU A 1 186 ? 3.633 -5.580 2.237 1.00 97.44 186 LEU A CA 1
ATOM 1515 C C . LEU A 1 186 ? 4.024 -6.550 3.348 1.00 97.44 186 LEU A C 1
ATOM 1517 O O . LEU A 1 186 ? 4.243 -6.096 4.465 1.00 97.44 186 LEU A O 1
ATOM 1521 N N . THR A 1 187 ? 4.178 -7.843 3.047 1.00 96.94 187 THR A N 1
ATOM 1522 C CA . THR A 1 187 ? 4.597 -8.855 4.032 1.00 96.94 187 THR A CA 1
ATOM 1523 C C . THR A 1 187 ? 5.864 -8.420 4.769 1.00 96.94 187 THR A C 1
ATOM 1525 O O . THR A 1 187 ? 5.854 -8.335 5.996 1.00 96.94 187 THR A O 1
ATOM 1528 N N . SER A 1 188 ? 6.907 -8.023 4.035 1.00 96.75 188 SER A N 1
ATOM 1529 C CA . SER A 1 188 ? 8.170 -7.561 4.616 1.00 96.75 188 SER A CA 1
ATOM 1530 C C . SER A 1 188 ? 7.998 -6.312 5.493 1.00 96.75 188 SER A C 1
ATOM 1532 O O . SER A 1 188 ? 8.521 -6.256 6.607 1.00 96.75 188 SER A O 1
ATOM 1534 N N . GLN A 1 189 ? 7.214 -5.322 5.046 1.00 96.31 189 GLN A N 1
ATOM 1535 C CA . GLN A 1 189 ? 6.916 -4.123 5.843 1.00 96.31 189 GLN A CA 1
ATOM 1536 C C . GLN A 1 189 ? 6.117 -4.440 7.116 1.00 96.31 189 GLN A C 1
ATOM 1538 O O . GLN A 1 189 ? 6.241 -3.726 8.114 1.00 96.31 189 GLN A O 1
ATOM 1543 N N . LEU A 1 190 ? 5.262 -5.466 7.093 1.00 95.56 190 LEU A N 1
ATOM 1544 C CA . LEU A 1 190 ? 4.487 -5.879 8.261 1.00 95.56 190 LEU A CA 1
ATOM 1545 C C . LEU A 1 190 ? 5.339 -6.632 9.275 1.00 95.56 190 LEU A C 1
ATOM 1547 O O . LEU A 1 190 ? 5.228 -6.339 10.463 1.00 95.56 190 LEU A O 1
ATOM 1551 N N . GLU A 1 191 ? 6.200 -7.541 8.818 1.00 95.50 191 GLU A N 1
ATOM 1552 C CA . GLU A 1 191 ? 7.152 -8.249 9.676 1.00 95.50 191 GLU A CA 1
ATOM 1553 C C . GLU A 1 191 ? 7.987 -7.244 10.473 1.00 95.50 191 GLU A C 1
ATOM 1555 O O . GLU A 1 191 ? 7.893 -7.210 11.694 1.00 95.50 191 GLU A O 1
ATOM 1560 N N . VAL A 1 192 ? 8.659 -6.306 9.797 1.00 94.25 192 VAL A N 1
ATOM 1561 C CA . VAL A 1 192 ? 9.517 -5.291 10.444 1.00 94.25 192 VAL A CA 1
ATOM 1562 C C . VAL A 1 192 ? 8.795 -4.462 11.516 1.00 94.25 192 VAL A C 1
ATOM 1564 O O . VAL A 1 192 ? 9.433 -3.947 12.432 1.00 94.25 192 VAL A O 1
ATOM 1567 N N . ARG A 1 193 ? 7.477 -4.273 11.403 1.00 91.94 193 ARG A N 1
ATOM 1568 C CA . ARG A 1 193 ? 6.710 -3.428 12.332 1.00 91.94 193 ARG A CA 1
ATOM 1569 C C . ARG A 1 193 ? 5.994 -4.191 13.434 1.00 91.94 193 ARG A C 1
ATOM 1571 O O . ARG A 1 193 ? 5.592 -3.558 14.410 1.00 91.94 193 ARG A O 1
ATOM 1578 N N . LEU A 1 194 ? 5.765 -5.489 13.256 1.00 86.75 194 LEU A N 1
ATOM 1579 C CA . LEU A 1 194 ? 4.982 -6.314 14.177 1.00 86.75 194 LEU A CA 1
ATOM 1580 C C . LEU A 1 194 ? 5.819 -7.359 14.921 1.00 86.75 194 LEU A C 1
ATOM 1582 O O . LEU A 1 194 ? 5.340 -7.872 15.934 1.00 86.75 194 LEU A O 1
ATOM 1586 N N . THR A 1 195 ? 7.029 -7.663 14.447 1.00 72.75 195 THR A N 1
ATOM 1587 C CA . THR A 1 195 ? 8.020 -8.501 15.143 1.00 72.75 195 THR A CA 1
ATOM 1588 C C . THR A 1 195 ? 9.148 -7.651 15.695 1.00 72.75 195 THR A C 1
ATOM 1590 O O . THR A 1 195 ? 9.505 -7.858 16.875 1.00 72.75 195 THR A O 1
#

InterPro domains:
  IPR019137 Nck-associated protein 1 [PF09735] (27-194)
  IPR019137 Nck-associated protein 1 [PTHR12093] (27-194)